Protein AF-A0A518GNX6-F1 (afdb_monomer_lite)

pLDDT: mean 79.56, std 16.23, range [44.53, 97.62]

Organism: NCBI:txid2528019

Radius of gyration: 33.44 Å; chains: 1; bounding box: 70×28×83 Å

Structure (mmCIF, N/CA/C/O backbone):
data_AF-A0A518GNX6-F1
#
_entry.id   AF-A0A518GNX6-F1
#
loop_
_atom_site.group_PDB
_atom_site.id
_atom_site.type_symbol
_atom_site.label_atom_id
_atom_site.label_alt_id
_atom_site.label_comp_id
_atom_site.label_asym_id
_atom_site.label_entity_id
_atom_site.label_seq_id
_atom_site.pdbx_PDB_ins_code
_atom_site.Cartn_x
_atom_site.Cartn_y
_atom_site.Cartn_z
_atom_site.occupancy
_atom_site.B_iso_or_equiv
_atom_site.auth_seq_id
_atom_site.auth_comp_id
_atom_site.auth_asym_id
_atom_site.auth_atom_id
_atom_site.pdbx_PDB_model_num
ATOM 1 N N . MET A 1 1 ? 18.861 -11.386 -41.200 1.00 55.06 1 MET A N 1
ATOM 2 C CA . MET A 1 1 ? 19.955 -10.452 -41.529 1.00 55.06 1 MET A CA 1
ATOM 3 C C . MET A 1 1 ? 21.024 -10.641 -40.475 1.00 55.06 1 MET A C 1
ATOM 5 O O . MET A 1 1 ? 20.711 -10.524 -39.295 1.00 55.06 1 MET A O 1
ATOM 9 N N . THR A 1 2 ? 22.225 -11.040 -40.869 1.00 55.25 2 THR A N 1
ATOM 10 C CA . THR A 1 2 ? 23.345 -11.208 -39.937 1.00 55.25 2 THR A CA 1
ATOM 11 C C . THR A 1 2 ? 24.057 -9.864 -39.863 1.00 55.25 2 THR A C 1
ATOM 13 O O . THR A 1 2 ? 24.475 -9.358 -40.897 1.00 55.25 2 THR A O 1
ATOM 16 N N . ALA A 1 3 ? 24.137 -9.248 -38.684 1.00 70.00 3 ALA A N 1
ATOM 17 C CA . ALA A 1 3 ? 24.843 -7.979 -38.532 1.00 70.00 3 ALA A CA 1
ATOM 18 C C . ALA A 1 3 ? 26.352 -8.213 -38.704 1.00 70.00 3 ALA A C 1
ATOM 20 O O . ALA A 1 3 ? 26.934 -9.016 -37.970 1.00 70.00 3 ALA A O 1
ATOM 21 N N . ILE A 1 4 ? 26.973 -7.530 -39.668 1.00 86.44 4 ILE A N 1
ATOM 22 C CA . ILE A 1 4 ? 28.421 -7.588 -39.899 1.00 86.44 4 ILE A CA 1
ATOM 23 C C . ILE A 1 4 ? 29.020 -6.255 -39.448 1.00 86.44 4 ILE A C 1
ATOM 25 O O . ILE A 1 4 ? 28.689 -5.190 -39.966 1.00 86.44 4 ILE A O 1
ATOM 29 N N . ASN A 1 5 ? 29.907 -6.308 -38.454 1.00 91.38 5 ASN A N 1
ATOM 30 C CA . ASN A 1 5 ? 30.445 -5.109 -37.797 1.00 91.38 5 ASN A CA 1
ATOM 31 C C . ASN A 1 5 ? 31.415 -4.296 -38.673 1.00 91.38 5 ASN A C 1
ATOM 33 O O . ASN A 1 5 ? 31.744 -3.161 -38.326 1.00 91.38 5 ASN A O 1
ATOM 37 N N . THR A 1 6 ? 31.864 -4.863 -39.790 1.00 96.25 6 THR A N 1
ATOM 38 C CA . THR A 1 6 ? 32.770 -4.238 -40.757 1.00 96.25 6 THR A CA 1
ATOM 39 C C . THR A 1 6 ? 32.266 -4.480 -42.172 1.00 96.25 6 THR A C 1
ATOM 41 O O . THR A 1 6 ? 31.690 -5.535 -42.435 1.00 96.25 6 THR A O 1
ATOM 44 N N . CYS A 1 7 ? 32.493 -3.533 -43.079 1.00 95.25 7 CYS A N 1
ATOM 45 C CA . CYS A 1 7 ? 32.193 -3.714 -44.495 1.00 95.25 7 CYS A CA 1
ATOM 46 C C . CYS A 1 7 ? 32.951 -4.949 -45.031 1.00 95.25 7 CYS A C 1
ATOM 48 O O . CYS A 1 7 ? 34.166 -5.022 -44.835 1.00 95.25 7 CYS A O 1
ATOM 50 N N . PRO A 1 8 ? 32.275 -5.918 -45.673 1.00 94.12 8 PRO A N 1
ATOM 51 C CA . PRO A 1 8 ? 32.917 -7.104 -46.244 1.00 94.12 8 PRO A CA 1
ATOM 52 C C . PRO A 1 8 ? 33.984 -6.797 -47.299 1.00 94.12 8 PRO A C 1
ATOM 54 O O . PRO A 1 8 ? 34.929 -7.570 -47.435 1.00 94.12 8 PRO A O 1
ATOM 57 N N . ASP A 1 9 ? 33.830 -5.685 -48.017 1.00 95.62 9 ASP A N 1
ATOM 58 C CA . ASP A 1 9 ? 34.719 -5.294 -49.109 1.00 95.62 9 ASP A CA 1
ATOM 59 C C . ASP A 1 9 ? 35.856 -4.384 -48.620 1.00 95.62 9 ASP A C 1
ATOM 61 O O . ASP A 1 9 ? 37.013 -4.794 -48.563 1.00 95.62 9 ASP A O 1
ATOM 65 N N . CYS A 1 10 ? 35.534 -3.180 -48.135 1.00 96.75 10 CYS A N 1
ATOM 66 C CA . CYS A 1 10 ? 36.556 -2.211 -47.723 1.00 96.75 10 CYS A CA 1
ATOM 67 C C . CYS A 1 10 ? 36.925 -2.245 -46.224 1.00 96.75 10 CYS A C 1
ATOM 69 O O . CYS A 1 10 ? 37.717 -1.430 -45.762 1.00 96.75 10 CYS A O 1
ATOM 71 N N . GLY A 1 11 ? 36.336 -3.135 -45.416 1.00 96.31 11 GLY A N 1
ATOM 72 C CA . GLY A 1 11 ? 36.737 -3.371 -44.018 1.00 96.31 11 GLY A CA 1
ATOM 73 C C . GLY A 1 11 ? 36.362 -2.298 -42.982 1.00 96.31 11 GLY A C 1
ATOM 74 O O . GLY A 1 11 ? 36.628 -2.489 -41.793 1.00 96.31 11 GLY A O 1
ATOM 75 N N . VAL A 1 12 ? 35.739 -1.186 -43.379 1.00 96.88 12 VAL A N 1
ATOM 76 C CA . VAL A 1 12 ? 35.418 -0.064 -42.472 1.00 96.88 12 VAL A CA 1
ATOM 77 C C . VAL A 1 12 ? 34.335 -0.428 -41.454 1.00 96.88 12 VAL A C 1
ATOM 79 O O . VAL A 1 12 ? 33.434 -1.217 -41.741 1.00 96.88 12 VAL A O 1
ATOM 82 N N . ALA A 1 13 ? 34.414 0.137 -40.248 1.00 96.62 13 ALA A N 1
ATOM 83 C CA . ALA A 1 13 ? 33.457 -0.144 -39.178 1.00 96.62 13 ALA A CA 1
ATOM 84 C C . ALA A 1 13 ? 32.096 0.540 -39.411 1.00 96.62 13 ALA A C 1
ATOM 86 O O . ALA A 1 13 ? 31.982 1.482 -40.194 1.00 96.62 13 ALA A O 1
ATOM 87 N N . ILE A 1 14 ? 31.058 0.097 -38.692 1.00 95.62 14 ILE A N 1
ATOM 88 C CA . ILE A 1 14 ? 29.727 0.730 -38.742 1.00 95.62 14 ILE A CA 1
ATOM 89 C C . ILE A 1 14 ? 29.834 2.236 -38.447 1.00 95.62 14 ILE A C 1
ATOM 91 O O . ILE A 1 14 ? 30.458 2.652 -37.469 1.00 95.62 14 ILE A O 1
ATOM 95 N N . GLY A 1 15 ? 29.209 3.049 -39.298 1.00 95.06 15 GLY A N 1
ATOM 96 C CA . GLY A 1 15 ? 29.206 4.509 -39.237 1.00 95.06 15 GLY A CA 1
ATOM 97 C C . GLY A 1 15 ? 30.446 5.179 -39.836 1.00 95.06 15 GLY A C 1
ATOM 98 O O . GLY A 1 15 ? 30.492 6.409 -39.886 1.00 95.06 15 GLY A O 1
ATOM 99 N N . GLN A 1 16 ?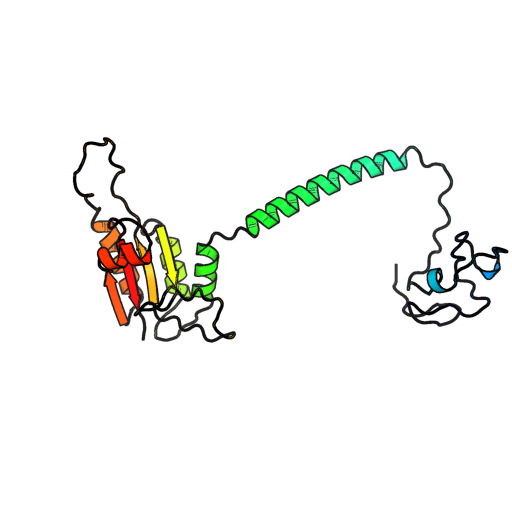 31.441 4.417 -40.300 1.00 96.75 16 GLN A N 1
ATOM 100 C CA . GLN A 1 16 ? 32.583 4.964 -41.030 1.00 96.75 16 GLN A CA 1
ATOM 101 C C . GLN A 1 16 ? 32.296 5.051 -42.532 1.00 96.75 16 GLN A C 1
ATOM 103 O O . GLN A 1 16 ? 31.514 4.275 -43.084 1.00 96.75 16 GLN A O 1
ATOM 108 N N . LEU A 1 17 ? 32.930 6.033 -43.176 1.00 97.38 17 LEU A N 1
ATOM 109 C CA . LEU A 1 17 ? 32.883 6.207 -44.626 1.00 97.38 17 LEU A CA 1
ATOM 110 C C . LEU A 1 17 ? 33.570 5.022 -45.302 1.00 97.38 17 LEU A C 1
ATOM 112 O O . LEU A 1 17 ? 34.583 4.547 -44.791 1.00 97.38 17 LEU A O 1
ATOM 116 N N . HIS A 1 18 ? 33.042 4.585 -46.442 1.00 97.62 18 HIS A N 1
ATOM 117 C CA . HIS A 1 18 ? 33.706 3.583 -47.270 1.00 97.62 18 HIS A CA 1
ATOM 118 C C . HIS A 1 18 ? 35.030 4.116 -47.836 1.00 97.62 18 HIS A C 1
ATOM 120 O O . HIS A 1 18 ? 35.235 5.328 -47.961 1.00 97.62 18 HIS A O 1
ATOM 126 N N . GLU A 1 19 ? 35.946 3.201 -48.162 1.00 96.56 19 GLU A N 1
ATOM 127 C CA . GLU A 1 19 ? 37.119 3.548 -48.966 1.00 96.56 19 GLU A CA 1
ATOM 128 C C . GLU A 1 19 ? 36.705 3.699 -50.436 1.00 96.56 19 GLU A C 1
ATOM 130 O O . GLU A 1 19 ? 35.734 3.084 -50.884 1.00 96.56 19 GLU A O 1
ATOM 135 N N . ASN A 1 20 ? 37.430 4.533 -51.190 1.00 91.69 20 ASN A N 1
ATOM 136 C CA . ASN A 1 20 ? 37.159 4.707 -52.617 1.00 91.69 20 ASN A CA 1
ATOM 137 C C . ASN A 1 20 ? 37.173 3.349 -53.336 1.00 91.69 20 ASN A C 1
ATOM 139 O O . ASN A 1 20 ? 38.045 2.528 -53.071 1.00 91.69 20 ASN A O 1
ATOM 143 N N . GLU A 1 21 ? 36.254 3.185 -54.292 1.00 93.06 21 GLU A N 1
ATOM 144 C CA . GLU A 1 21 ? 36.064 1.964 -55.099 1.00 93.06 21 GLU A CA 1
ATOM 145 C C . GLU A 1 21 ? 35.408 0.780 -54.365 1.00 93.06 21 GLU A C 1
ATOM 147 O O . GLU A 1 21 ? 35.417 -0.328 -54.893 1.00 93.06 21 GLU A O 1
ATOM 152 N N . CYS A 1 22 ? 34.766 1.008 -53.211 1.00 95.50 22 CYS A N 1
ATOM 153 C CA . CYS A 1 22 ? 34.034 -0.043 -52.505 1.00 95.50 22 CYS A CA 1
ATOM 154 C C . CYS A 1 22 ? 32.778 -0.518 -53.269 1.00 95.50 22 CYS A C 1
ATOM 156 O O . CYS A 1 22 ? 31.906 0.291 -53.602 1.00 95.50 22 CYS A O 1
ATOM 158 N N . ASP A 1 23 ? 32.643 -1.824 -53.507 1.00 93.81 23 ASP A N 1
ATOM 159 C CA . ASP A 1 23 ? 31.552 -2.433 -54.292 1.00 93.81 23 ASP A CA 1
ATOM 160 C C . ASP A 1 23 ? 30.204 -2.509 -53.545 1.00 93.81 23 ASP A C 1
ATOM 162 O O . ASP A 1 23 ? 29.133 -2.602 -54.161 1.00 93.81 23 ASP A O 1
ATOM 166 N N . ILE A 1 24 ? 30.249 -2.379 -52.220 1.00 94.12 24 ILE A N 1
ATOM 167 C CA . ILE A 1 24 ? 29.086 -2.329 -51.328 1.00 94.12 24 ILE A CA 1
ATOM 168 C C . ILE A 1 24 ? 28.568 -0.898 -51.134 1.00 94.12 24 ILE A C 1
ATOM 170 O O . ILE A 1 24 ? 27.382 -0.711 -50.841 1.00 94.12 24 ILE A O 1
ATOM 174 N N . GLU A 1 25 ? 29.410 0.127 -51.309 1.00 95.50 25 GLU A N 1
ATOM 175 C CA . GLU A 1 25 ? 29.001 1.515 -51.089 1.00 95.50 25 GLU A CA 1
ATOM 176 C C . GLU A 1 25 ? 27.852 1.902 -52.034 1.00 95.50 25 GLU A C 1
ATOM 178 O O . GLU A 1 25 ? 27.942 1.788 -53.261 1.00 95.50 25 GLU A O 1
ATOM 183 N N . ARG A 1 26 ? 26.753 2.411 -51.467 1.00 94.75 26 ARG A N 1
ATOM 184 C CA . ARG A 1 26 ? 25.604 2.906 -52.234 1.00 94.75 26 ARG A CA 1
ATOM 185 C C . ARG A 1 26 ? 25.674 4.416 -52.362 1.00 94.75 26 ARG A C 1
ATOM 187 O O . ARG A 1 26 ? 25.845 5.124 -51.376 1.00 94.75 26 ARG A O 1
ATOM 194 N N . CYS A 1 27 ? 25.486 4.937 -53.566 1.00 95.31 27 CYS A N 1
ATOM 195 C CA . CYS A 1 27 ? 25.434 6.368 -53.809 1.00 95.31 27 CYS A CA 1
ATOM 196 C C . CYS A 1 27 ? 24.218 6.993 -53.112 1.00 95.31 27 CYS A C 1
ATOM 198 O O . CYS A 1 27 ? 23.082 6.688 -53.461 1.00 95.31 27 CYS A O 1
ATOM 200 N N . SER A 1 28 ? 24.442 7.926 -52.187 1.00 95.25 28 SER A N 1
ATOM 201 C CA . SER A 1 28 ? 23.371 8.665 -51.502 1.00 95.25 28 SER A CA 1
ATOM 202 C C . SER A 1 28 ? 22.401 9.431 -52.420 1.00 95.25 28 SER A C 1
ATOM 204 O O . SER A 1 28 ? 21.340 9.834 -51.956 1.00 95.25 28 SER A O 1
ATOM 206 N N . ALA A 1 29 ? 22.759 9.680 -53.686 1.00 95.00 29 ALA A N 1
ATOM 207 C CA . ALA A 1 29 ? 21.921 10.418 -54.633 1.00 95.00 29 ALA A CA 1
ATOM 208 C C . ALA A 1 29 ? 20.945 9.511 -55.402 1.00 95.00 29 ALA A C 1
ATOM 210 O O . ALA A 1 29 ? 19.779 9.859 -55.569 1.00 95.00 29 ALA A O 1
ATOM 211 N N . CYS A 1 30 ? 21.403 8.342 -55.864 1.00 93.69 30 CYS A N 1
ATOM 212 C CA . CYS A 1 30 ? 20.609 7.448 -56.720 1.00 93.69 30 CYS A CA 1
ATOM 213 C C . CYS A 1 30 ? 20.366 6.046 -56.140 1.00 93.69 30 CYS A C 1
ATOM 215 O O . CYS A 1 30 ? 19.627 5.266 -56.734 1.00 93.69 30 CYS A O 1
ATOM 217 N N . GLY A 1 31 ? 21.003 5.695 -55.022 1.00 91.88 31 GLY A N 1
ATOM 218 C CA . GLY A 1 31 ? 20.910 4.381 -54.379 1.00 91.88 31 GLY A CA 1
ATOM 219 C C . GLY A 1 31 ? 21.667 3.244 -55.082 1.00 91.88 31 GLY A C 1
ATOM 220 O O . GLY A 1 31 ? 21.768 2.157 -54.521 1.00 91.88 31 GLY A O 1
ATOM 221 N N . GLN A 1 32 ? 22.224 3.463 -56.280 1.00 92.38 32 GLN A N 1
ATOM 222 C CA . GLN A 1 32 ? 23.022 2.461 -57.007 1.00 92.38 32 GLN A CA 1
ATOM 223 C C . GLN A 1 32 ? 24.421 2.281 -56.390 1.00 92.38 32 GLN A C 1
ATOM 225 O O . GLN A 1 32 ? 24.826 3.070 -55.537 1.00 92.38 32 GLN A O 1
ATOM 230 N N . GLN A 1 33 ? 25.180 1.259 -56.812 1.00 94.06 33 GLN A N 1
ATOM 231 C CA . GLN A 1 33 ? 26.575 1.091 -56.367 1.00 94.06 33 GLN A CA 1
ATOM 232 C C . GLN A 1 33 ? 27.417 2.296 -56.791 1.00 94.06 33 GLN A C 1
ATOM 234 O O . GLN A 1 33 ? 27.397 2.685 -57.964 1.00 94.06 33 GLN A O 1
ATOM 239 N N . ARG A 1 34 ? 28.173 2.873 -55.851 1.00 95.06 34 ARG A N 1
ATOM 240 C CA . ARG A 1 34 ? 28.915 4.125 -56.048 1.00 95.06 34 ARG A CA 1
ATOM 241 C C . ARG A 1 34 ? 29.920 4.047 -57.195 1.00 95.06 34 ARG A C 1
ATOM 243 O O . ARG A 1 34 ? 30.043 5.014 -57.944 1.00 95.06 34 ARG A O 1
ATOM 250 N N . ILE A 1 35 ? 30.580 2.901 -57.344 1.00 94.38 35 ILE A N 1
ATOM 251 C CA . ILE A 1 35 ? 31.556 2.596 -58.404 1.00 94.38 35 ILE A CA 1
ATOM 252 C C . ILE A 1 35 ? 30.911 2.616 -59.800 1.00 94.38 35 ILE A C 1
ATOM 254 O O . ILE A 1 35 ? 31.581 2.899 -60.788 1.00 94.38 35 ILE A O 1
ATOM 258 N N . THR A 1 36 ? 29.609 2.334 -59.893 1.00 94.19 36 THR A N 1
ATOM 259 C CA . THR A 1 36 ? 28.890 2.224 -61.174 1.00 94.19 36 THR A CA 1
ATOM 260 C C . THR A 1 36 ? 28.115 3.481 -61.567 1.00 94.19 36 THR A C 1
ATOM 262 O O . THR A 1 36 ? 27.567 3.524 -62.667 1.00 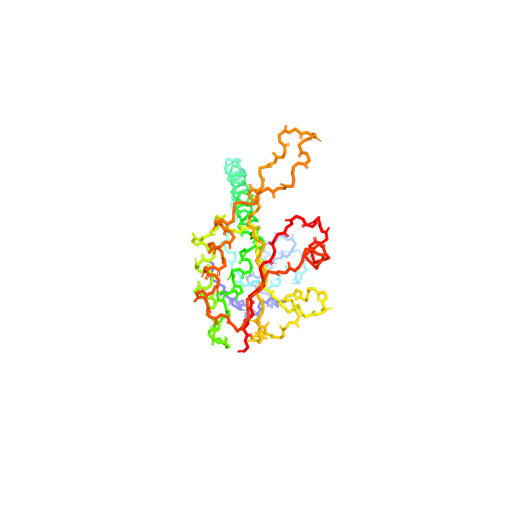94.19 36 THR A O 1
ATOM 265 N N . CYS A 1 37 ? 28.041 4.495 -60.697 1.00 92.62 37 CYS A N 1
ATOM 266 C CA . CYS A 1 37 ? 27.250 5.699 -60.944 1.00 92.62 37 CYS A CA 1
ATOM 267 C C . CYS A 1 37 ? 28.108 6.955 -61.184 1.00 92.62 37 CYS A C 1
ATOM 269 O O . CYS A 1 37 ? 29.150 7.158 -60.561 1.00 92.62 37 CYS A O 1
ATOM 271 N N . ASP A 1 38 ? 27.589 7.861 -62.019 1.00 95.06 38 ASP A N 1
ATOM 272 C CA . ASP A 1 38 ? 28.221 9.145 -62.370 1.00 95.06 38 ASP A CA 1
ATOM 273 C C . ASP A 1 38 ? 27.597 10.353 -61.632 1.00 95.06 38 ASP A C 1
ATOM 275 O O . ASP A 1 38 ? 27.711 11.501 -62.067 1.00 95.06 38 ASP A O 1
ATOM 279 N N . CYS A 1 39 ? 26.906 10.125 -60.508 1.00 96.38 39 CYS A N 1
ATOM 280 C CA . CYS A 1 39 ? 26.290 11.197 -59.718 1.00 96.38 39 CYS A CA 1
ATOM 281 C C . CYS A 1 39 ? 27.352 12.140 -59.126 1.00 96.38 39 CYS A C 1
ATOM 283 O O . CYS A 1 39 ? 28.277 11.707 -58.435 1.00 96.38 39 CYS A O 1
ATOM 285 N N . THR A 1 40 ? 27.196 13.447 -59.352 1.00 95.19 40 THR A N 1
ATOM 286 C CA . THR A 1 40 ? 28.102 14.485 -58.825 1.00 95.19 40 THR A CA 1
ATOM 287 C C . THR A 1 40 ? 27.738 14.959 -57.416 1.00 95.19 40 THR A C 1
ATOM 289 O O . THR A 1 40 ? 28.523 15.654 -56.781 1.00 95.19 40 THR A O 1
ATOM 292 N N . ASP A 1 41 ? 26.543 14.621 -56.940 1.00 95.19 41 ASP A N 1
ATOM 293 C CA . ASP A 1 41 ? 25.907 15.077 -55.697 1.00 95.19 41 ASP A CA 1
ATOM 294 C C . ASP A 1 41 ? 25.898 14.010 -54.585 1.00 95.19 41 ASP A C 1
ATOM 296 O O . ASP A 1 41 ? 25.146 14.103 -53.617 1.00 95.19 41 ASP A O 1
ATOM 300 N N . HIS A 1 42 ? 26.750 12.994 -54.703 1.00 93.00 42 HIS A N 1
ATOM 301 C CA . HIS A 1 42 ? 26.960 11.996 -53.660 1.00 93.00 42 HIS A CA 1
ATOM 302 C C . HIS A 1 42 ? 27.566 12.619 -52.386 1.00 93.00 42 HIS A C 1
ATOM 304 O O . HIS A 1 42 ? 28.606 13.274 -52.438 1.00 93.00 42 HIS A O 1
ATOM 310 N N . ASP A 1 43 ? 26.935 12.363 -51.239 1.00 96.06 43 ASP A N 1
ATOM 311 C CA . ASP A 1 43 ? 27.412 12.708 -49.901 1.00 96.06 43 ASP A CA 1
ATOM 312 C C . ASP A 1 43 ? 27.935 11.439 -49.206 1.00 96.06 43 ASP A C 1
ATOM 314 O O . ASP A 1 43 ? 27.125 10.611 -48.772 1.00 96.06 43 ASP A O 1
ATOM 318 N N . PRO A 1 44 ? 29.263 11.293 -49.036 1.00 93.19 44 PRO A N 1
ATOM 319 C CA . PRO A 1 44 ? 29.859 10.119 -48.403 1.00 93.19 44 PRO A CA 1
ATOM 320 C C . PRO A 1 44 ? 29.291 9.822 -47.012 1.00 93.19 44 PRO A C 1
ATOM 322 O O . PRO A 1 44 ? 29.1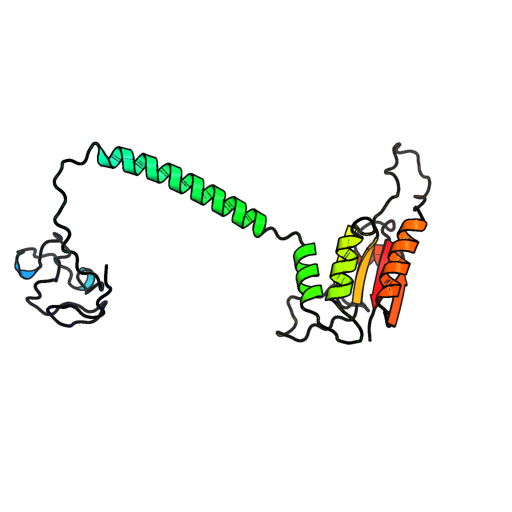90 8.664 -46.613 1.00 93.19 44 PRO A O 1
ATOM 325 N N . LYS A 1 45 ? 28.880 10.850 -46.252 1.00 94.06 45 LYS A N 1
ATOM 326 C CA . LYS A 1 45 ? 28.356 10.657 -44.889 1.00 94.06 45 LYS A CA 1
ATOM 327 C C . LYS A 1 45 ? 27.031 9.910 -44.874 1.00 94.06 45 LYS A C 1
ATOM 329 O O . LYS A 1 45 ? 26.792 9.130 -43.957 1.00 94.06 45 LYS A O 1
ATOM 334 N N . ASN A 1 46 ? 26.200 10.126 -45.890 1.00 94.56 46 ASN A N 1
ATOM 335 C CA . ASN A 1 46 ? 24.919 9.435 -46.040 1.00 94.56 46 ASN A CA 1
ATOM 336 C C . ASN A 1 46 ? 25.076 8.036 -46.650 1.00 94.56 46 ASN A C 1
ATOM 338 O O . ASN A 1 46 ? 24.090 7.319 -46.793 1.00 94.56 46 ASN A O 1
ATOM 342 N N . SER A 1 47 ? 26.307 7.654 -46.983 1.00 93.94 47 SER A N 1
ATOM 343 C CA . SER A 1 47 ? 26.672 6.359 -47.545 1.00 93.94 47 SER A CA 1
ATOM 344 C C . SER A 1 47 ? 27.568 5.542 -46.615 1.00 93.94 47 SER A C 1
ATOM 346 O O . SER A 1 47 ? 28.078 4.515 -47.037 1.00 93.94 47 SER A O 1
ATOM 348 N N . ALA A 1 48 ? 27.762 5.967 -45.360 1.00 96.75 48 ALA A N 1
ATOM 349 C CA . ALA A 1 48 ? 28.562 5.242 -44.373 1.00 96.75 48 ALA A CA 1
ATOM 350 C C . ALA A 1 48 ? 28.038 3.814 -44.114 1.00 96.75 48 ALA A C 1
ATOM 352 O O . ALA A 1 48 ? 26.833 3.560 -44.197 1.00 96.75 48 ALA A O 1
ATOM 353 N N . TRP A 1 49 ? 28.932 2.893 -43.733 1.00 96.19 49 TRP A N 1
ATOM 354 C CA . TRP A 1 49 ? 28.578 1.487 -43.516 1.00 96.19 49 TRP A CA 1
ATOM 355 C C . TRP A 1 49 ? 27.528 1.334 -42.408 1.00 96.19 49 TRP A C 1
ATOM 357 O O . TRP A 1 49 ? 27.750 1.729 -41.264 1.00 96.19 49 TRP A O 1
ATOM 367 N N . THR A 1 50 ? 26.381 0.732 -42.718 1.00 92.44 50 THR A N 1
ATOM 368 C CA . THR A 1 50 ? 25.254 0.596 -41.774 1.00 92.44 50 THR A CA 1
ATOM 369 C C . THR A 1 50 ? 25.248 -0.731 -41.014 1.00 92.44 50 THR A C 1
ATOM 371 O O . THR A 1 50 ? 24.452 -0.906 -40.093 1.00 92.44 50 THR A O 1
ATOM 374 N N . GLY A 1 51 ? 26.131 -1.669 -41.372 1.00 90.12 51 GLY A N 1
ATOM 375 C CA . GLY A 1 51 ? 26.172 -3.012 -40.784 1.00 90.12 51 GLY A CA 1
ATOM 376 C C . GLY A 1 51 ? 25.238 -4.028 -41.444 1.00 90.12 51 GLY A C 1
ATOM 377 O O . GLY A 1 51 ? 25.100 -5.141 -40.928 1.00 90.12 51 GLY A O 1
ATOM 378 N N . VAL A 1 52 ? 24.590 -3.660 -42.557 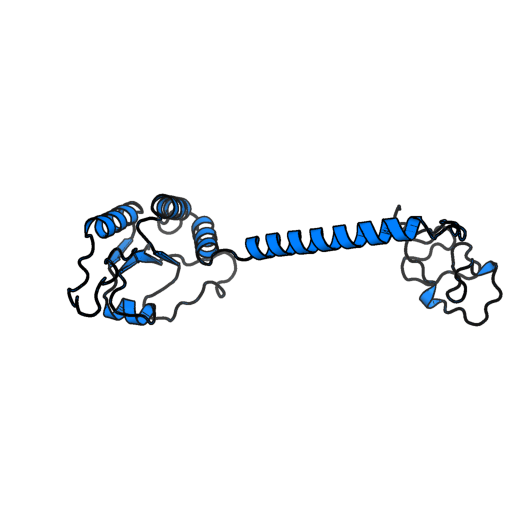1.00 85.88 52 VAL A N 1
ATOM 379 C CA . VAL A 1 52 ? 23.623 -4.504 -43.271 1.00 85.88 52 VAL A CA 1
ATOM 380 C C . VAL A 1 52 ? 23.953 -4.551 -44.763 1.00 85.88 52 VAL A C 1
ATOM 382 O O . VAL A 1 52 ? 23.957 -3.530 -45.445 1.00 85.88 52 VAL A O 1
ATOM 385 N N . GLU A 1 53 ? 24.179 -5.757 -45.276 1.00 79.75 53 GLU A N 1
ATOM 386 C CA . GLU A 1 53 ? 24.314 -6.035 -46.707 1.00 79.75 53 GLU A CA 1
ATOM 387 C C . GLU A 1 53 ? 22.919 -6.023 -47.355 1.00 79.75 53 GLU A C 1
ATOM 389 O O . GLU A 1 53 ? 22.024 -6.772 -46.954 1.00 79.75 53 GLU A O 1
ATOM 394 N N . THR A 1 54 ? 22.694 -5.110 -48.301 1.00 69.38 54 THR A N 1
ATOM 395 C CA . THR A 1 54 ? 21.403 -4.942 -48.984 1.00 69.38 54 THR A CA 1
ATOM 396 C C . THR A 1 54 ? 21.515 -5.428 -50.425 1.00 69.38 54 THR A C 1
ATOM 398 O O . THR A 1 54 ? 21.644 -4.637 -51.356 1.00 69.38 54 THR A O 1
ATOM 401 N N . ASP A 1 55 ? 21.440 -6.745 -50.605 1.00 61.50 55 ASP A N 1
ATOM 402 C CA . ASP A 1 55 ? 21.304 -7.402 -51.919 1.00 61.50 55 ASP A CA 1
ATOM 403 C C . ASP A 1 55 ? 19.837 -7.630 -52.303 1.00 61.50 55 ASP A C 1
ATOM 405 O O . ASP A 1 55 ? 19.482 -8.570 -53.013 1.00 61.50 55 ASP A O 1
ATOM 409 N N . VAL A 1 56 ? 18.935 -6.786 -51.803 1.00 60.75 56 VAL A N 1
ATOM 410 C CA . VAL A 1 56 ? 17.528 -6.887 -52.182 1.00 60.75 56 VAL A CA 1
ATOM 411 C C . VAL A 1 56 ? 17.381 -6.215 -53.541 1.00 60.75 56 VAL A C 1
ATOM 413 O O . VAL A 1 56 ? 17.377 -4.987 -53.626 1.00 60.75 56 VAL A O 1
ATOM 416 N N . GLU A 1 57 ? 17.304 -7.014 -54.609 1.00 55.75 57 GLU A N 1
ATOM 417 C CA . GLU A 1 57 ? 16.954 -6.495 -55.931 1.00 55.75 57 GLU A CA 1
ATOM 418 C C . GLU A 1 57 ? 15.648 -5.687 -55.840 1.00 55.75 57 GLU A C 1
ATOM 420 O O . GLU A 1 57 ? 14.717 -6.102 -55.134 1.00 55.75 57 GLU A O 1
ATOM 425 N N . PRO A 1 58 ? 15.556 -4.525 -56.512 1.00 53.16 58 PRO A N 1
ATOM 426 C CA . PRO A 1 58 ? 14.337 -3.737 -56.514 1.00 53.16 58 PRO A CA 1
ATOM 427 C C . PRO A 1 58 ? 13.205 -4.584 -57.098 1.00 53.16 58 PRO A C 1
ATOM 429 O O . PRO A 1 58 ? 13.223 -4.963 -58.268 1.00 53.16 58 PRO A O 1
ATOM 432 N N . VAL A 1 59 ? 12.226 -4.905 -56.253 1.00 55.16 59 VAL A N 1
ATOM 433 C CA . VAL A 1 59 ? 10.997 -5.592 -56.649 1.00 55.16 59 VAL A CA 1
ATOM 434 C C . VAL A 1 59 ? 10.316 -4.725 -57.710 1.00 55.16 59 VAL A C 1
ATOM 436 O O . VAL A 1 59 ? 9.965 -3.581 -57.429 1.00 55.16 59 VAL A O 1
ATOM 439 N N . GLY A 1 60 ? 10.200 -5.245 -58.936 1.00 44.53 60 GLY A N 1
ATOM 440 C CA . GLY A 1 60 ? 9.600 -4.544 -60.073 1.00 44.53 60 GLY A CA 1
ATOM 441 C C . GLY A 1 60 ? 8.159 -4.087 -59.814 1.00 44.53 60 GLY A C 1
ATOM 442 O O . GLY A 1 60 ? 7.481 -4.616 -58.935 1.00 44.53 60 GLY A O 1
ATOM 443 N N . ASP A 1 61 ? 7.715 -3.106 -60.605 1.00 52.16 61 ASP A N 1
ATOM 444 C CA . ASP A 1 61 ? 6.509 -2.263 -60.481 1.00 52.16 61 ASP A CA 1
ATOM 445 C C . ASP A 1 61 ? 5.119 -2.963 -60.412 1.00 52.16 61 ASP A C 1
ATOM 447 O O . ASP A 1 61 ? 4.086 -2.314 -60.589 1.00 52.16 61 ASP A O 1
ATOM 451 N N . ASP A 1 62 ? 5.025 -4.251 -60.081 1.00 54.22 62 ASP A N 1
ATOM 452 C CA . ASP A 1 62 ? 3.764 -4.999 -59.925 1.00 54.22 62 ASP A CA 1
ATOM 453 C C . ASP A 1 62 ? 3.126 -4.815 -58.522 1.00 54.22 62 ASP A C 1
ATOM 455 O O . ASP A 1 62 ? 2.670 -5.757 -57.872 1.00 54.22 62 ASP A O 1
ATOM 459 N N . LEU A 1 63 ? 3.094 -3.574 -58.022 1.00 54.06 63 LEU A N 1
ATOM 460 C CA . LEU A 1 63 ? 2.734 -3.212 -56.640 1.00 54.06 63 LEU A CA 1
ATOM 461 C C . LEU A 1 63 ? 1.315 -2.636 -56.357 1.00 54.06 63 LEU A C 1
ATOM 463 O O . LEU A 1 63 ? 1.170 -1.955 -55.341 1.00 54.06 63 LEU A O 1
ATOM 467 N N . PRO A 1 64 ? 0.226 -2.871 -57.125 1.00 56.00 64 PRO A N 1
ATOM 468 C CA . PRO A 1 64 ? -1.108 -2.453 -56.662 1.00 56.00 64 PRO A CA 1
ATOM 469 C C . PRO A 1 64 ? -1.739 -3.393 -55.619 1.00 56.00 64 PRO A C 1
ATOM 471 O O . PRO A 1 64 ? -2.408 -2.927 -54.699 1.00 56.00 64 PRO A O 1
ATOM 474 N N . GLU A 1 65 ? -1.541 -4.711 -55.732 1.00 54.66 65 GLU A N 1
ATOM 475 C CA . GLU A 1 65 ? -2.312 -5.695 -54.945 1.00 54.66 65 GLU A CA 1
ATOM 476 C C . GLU A 1 65 ? -1.682 -5.988 -53.569 1.00 54.66 65 GLU A C 1
ATOM 478 O O . GLU A 1 65 ? -2.381 -6.107 -52.561 1.00 54.66 65 GLU A O 1
ATOM 483 N N . MET A 1 66 ? -0.348 -5.972 -53.482 1.00 47.59 66 MET A N 1
ATOM 484 C CA . MET A 1 66 ? 0.387 -6.136 -52.219 1.00 47.59 66 MET A CA 1
ATOM 485 C C . MET A 1 66 ? 0.219 -4.937 -51.269 1.00 47.59 66 MET A C 1
ATOM 487 O O . MET A 1 66 ? 0.212 -5.112 -50.052 1.00 47.59 66 MET A O 1
ATOM 491 N N . LEU A 1 67 ? 0.029 -3.724 -51.805 1.00 51.31 67 LEU A N 1
ATOM 492 C CA . LEU A 1 67 ? -0.137 -2.503 -51.007 1.00 51.31 67 LEU A CA 1
ATOM 493 C C . LEU A 1 67 ? -1.504 -2.429 -50.294 1.00 51.31 67 LEU A C 1
ATOM 495 O O . LEU A 1 67 ? -1.659 -1.726 -49.295 1.00 51.31 67 LEU A O 1
ATOM 499 N N . ALA A 1 68 ? -2.514 -3.135 -50.812 1.00 55.34 68 ALA A N 1
ATOM 500 C CA . ALA A 1 68 ? -3.825 -3.240 -50.172 1.00 55.34 68 ALA A CA 1
ATOM 501 C C . ALA A 1 68 ? -3.779 -4.197 -48.969 1.00 55.34 68 ALA A C 1
ATOM 503 O O . ALA A 1 68 ? -4.297 -3.870 -47.901 1.00 55.34 68 ALA A O 1
ATOM 504 N N . ILE A 1 69 ? -3.075 -5.326 -49.110 1.00 53.53 69 ILE A N 1
ATOM 505 C CA . ILE A 1 69 ? -2.849 -6.287 -48.021 1.00 53.53 69 ILE A CA 1
ATOM 506 C C . ILE A 1 69 ? -2.008 -5.649 -46.907 1.00 53.53 69 ILE A C 1
ATOM 508 O O . ILE A 1 69 ? -2.293 -5.858 -45.728 1.00 53.53 69 ILE A O 1
ATOM 512 N N . THR A 1 70 ? -1.015 -4.819 -47.249 1.00 50.66 70 THR A N 1
ATOM 513 C CA . THR A 1 70 ? -0.180 -4.152 -46.237 1.00 50.66 70 THR A CA 1
ATOM 514 C C . THR A 1 70 ? -0.949 -3.091 -45.460 1.00 50.66 70 THR A C 1
ATOM 516 O O . THR A 1 70 ? -0.804 -3.037 -44.247 1.00 50.66 70 THR A O 1
ATOM 519 N N . LYS A 1 71 ? -1.833 -2.311 -46.099 1.00 56.31 71 LYS A N 1
ATOM 520 C CA . LYS A 1 71 ? -2.706 -1.361 -45.386 1.00 56.31 71 LYS A CA 1
ATOM 521 C C . LYS A 1 71 ? -3.718 -2.056 -44.480 1.00 56.31 71 LYS A C 1
ATOM 523 O O . LYS A 1 71 ? -4.007 -1.537 -43.404 1.00 56.31 71 LYS A O 1
ATOM 528 N N . GLU A 1 72 ? -4.243 -3.216 -44.889 1.00 59.53 72 GLU A N 1
ATOM 529 C CA . GLU A 1 72 ? -5.119 -4.007 -44.023 1.00 59.53 72 GLU A CA 1
ATOM 530 C C . GLU A 1 72 ? -4.397 -4.624 -42.818 1.00 59.53 72 GLU A C 1
ATOM 532 O O . GLU A 1 72 ? -4.948 -4.699 -41.720 1.00 59.53 72 GLU A O 1
ATOM 537 N N . ALA A 1 73 ? -3.152 -5.052 -43.005 1.00 57.12 73 ALA A N 1
ATOM 538 C CA . ALA A 1 73 ? -2.315 -5.531 -41.913 1.00 57.12 73 ALA A CA 1
ATOM 539 C C . ALA A 1 73 ? -1.899 -4.393 -40.960 1.00 57.12 73 ALA A C 1
ATOM 541 O O . ALA A 1 73 ? -1.855 -4.603 -39.750 1.00 57.12 73 ALA A O 1
ATOM 542 N N . ASP A 1 74 ? -1.658 -3.188 -41.486 1.00 63.97 74 ASP A N 1
ATOM 543 C CA . ASP A 1 74 ? -1.196 -2.027 -40.715 1.00 63.97 74 ASP A CA 1
ATOM 544 C C . ASP A 1 74 ? -2.278 -1.486 -39.759 1.00 63.97 74 ASP A C 1
ATOM 546 O O . ASP A 1 74 ? -1.972 -1.127 -38.622 1.00 63.97 74 ASP A O 1
ATOM 550 N N . TRP A 1 75 ? -3.564 -1.494 -40.153 1.00 57.31 75 TRP A N 1
ATOM 551 C CA . TRP A 1 75 ? -4.648 -1.106 -39.230 1.00 57.31 75 TRP A CA 1
ATOM 552 C C . TRP A 1 75 ? -4.876 -2.146 -38.132 1.00 57.31 75 TRP A C 1
ATOM 554 O O . TRP A 1 75 ? -4.985 -1.776 -36.968 1.00 57.31 75 TRP A O 1
ATOM 564 N N . LYS A 1 76 ? -4.858 -3.444 -38.468 1.00 67.94 76 LYS A N 1
ATOM 565 C CA . LYS A 1 76 ? -5.007 -4.520 -37.471 1.00 67.94 76 LYS A CA 1
ATOM 566 C C . LYS A 1 76 ? -3.866 -4.519 -36.460 1.00 67.94 76 LYS A C 1
ATOM 568 O O . LYS A 1 76 ? -4.077 -4.834 -35.295 1.00 67.94 76 LYS A O 1
ATOM 573 N N . MET A 1 77 ? -2.658 -4.168 -36.901 1.00 68.06 77 MET A N 1
ATOM 574 C CA . MET A 1 77 ? -1.497 -4.062 -36.026 1.00 68.06 77 MET A CA 1
ATOM 575 C C . MET A 1 77 ? -1.585 -2.841 -35.106 1.00 68.06 77 MET A C 1
ATOM 577 O O . MET A 1 77 ? -1.216 -2.949 -33.943 1.00 68.06 77 MET A O 1
ATOM 581 N N . ARG A 1 78 ? -2.109 -1.706 -35.586 1.00 68.25 78 ARG A N 1
ATOM 582 C CA . ARG A 1 78 ? -2.360 -0.526 -34.742 1.00 68.25 78 ARG A CA 1
ATOM 583 C C . ARG A 1 78 ? -3.423 -0.785 -33.683 1.00 68.25 78 ARG A C 1
ATOM 585 O O . ARG A 1 78 ? -3.152 -0.512 -32.524 1.00 68.25 78 ARG A O 1
ATOM 592 N N . ASP A 1 79 ? -4.551 -1.387 -34.053 1.00 78.00 79 ASP A N 1
ATOM 593 C CA . ASP A 1 79 ? -5.611 -1.720 -33.093 1.00 78.00 79 ASP A CA 1
ATOM 594 C C . ASP A 1 79 ? -5.104 -2.697 -32.020 1.00 78.00 79 ASP A C 1
ATOM 596 O O . ASP A 1 79 ? -5.351 -2.497 -30.834 1.00 78.00 79 ASP A O 1
ATOM 600 N N . ALA A 1 80 ? -4.310 -3.701 -32.412 1.00 74.31 80 ALA A N 1
ATOM 601 C CA . ALA A 1 80 ? -3.692 -4.634 -31.469 1.00 74.31 80 ALA A CA 1
ATOM 602 C C . ALA A 1 80 ? -2.646 -3.965 -30.557 1.00 74.31 80 ALA A C 1
ATOM 604 O O . ALA A 1 80 ? -2.496 -4.351 -29.399 1.00 74.31 80 ALA A O 1
ATOM 605 N N . VAL A 1 81 ? -1.909 -2.970 -31.061 1.00 75.00 81 VAL A N 1
ATOM 606 C CA . VAL A 1 81 ? -0.970 -2.180 -30.251 1.00 75.00 81 VAL A CA 1
ATOM 607 C C . VAL A 1 81 ? -1.726 -1.275 -29.285 1.00 75.00 81 VAL A C 1
ATOM 609 O O . VAL A 1 81 ? -1.352 -1.226 -28.119 1.00 75.00 81 VAL A O 1
ATOM 612 N N . ASP A 1 82 ? -2.790 -0.604 -29.720 1.00 79.44 82 ASP A N 1
ATOM 613 C CA . ASP A 1 82 ? -3.602 0.262 -28.862 1.00 79.44 82 ASP A CA 1
ATOM 614 C C . ASP A 1 82 ? -4.329 -0.544 -27.770 1.00 79.44 82 ASP A C 1
ATOM 616 O O . ASP A 1 82 ? -4.362 -0.116 -26.616 1.00 79.44 82 ASP A O 1
ATOM 620 N N . GLU A 1 83 ? -4.830 -1.742 -28.090 1.00 82.44 83 GLU A N 1
ATOM 621 C CA . GLU A 1 83 ? -5.411 -2.682 -27.121 1.00 82.44 83 GLU A CA 1
ATOM 622 C C . GLU A 1 83 ? -4.359 -3.179 -26.119 1.00 82.44 83 GLU A C 1
ATOM 624 O O . GLU A 1 83 ? -4.560 -3.063 -24.910 1.00 82.44 83 GLU A O 1
ATOM 629 N N . ALA A 1 84 ? -3.184 -3.614 -26.588 1.00 72.81 84 ALA A N 1
ATOM 630 C CA . ALA A 1 84 ? -2.090 -4.036 -25.712 1.00 72.81 84 ALA A CA 1
ATOM 631 C C . ALA A 1 84 ? -1.563 -2.888 -24.834 1.00 72.81 84 ALA A C 1
ATOM 633 O O . ALA A 1 84 ? -1.195 -3.099 -23.677 1.00 72.81 84 ALA A O 1
ATOM 634 N N . VAL A 1 85 ? -1.532 -1.662 -25.359 1.00 71.88 85 VAL A N 1
ATOM 635 C CA . VAL A 1 85 ? -1.166 -0.456 -24.612 1.00 71.88 85 VAL A CA 1
ATOM 636 C C . VAL A 1 85 ? -2.233 -0.141 -23.565 1.00 71.88 85 VAL A C 1
ATOM 638 O O . VAL A 1 85 ? -1.866 0.158 -22.434 1.00 71.88 85 VAL A O 1
ATOM 641 N N . ALA A 1 86 ? -3.524 -0.263 -23.878 1.00 72.25 86 ALA A N 1
ATOM 642 C CA . ALA A 1 86 ? -4.609 -0.074 -22.915 1.00 72.25 86 ALA A CA 1
ATOM 643 C C . ALA A 1 86 ? -4.591 -1.133 -21.801 1.00 72.25 86 ALA A C 1
ATOM 645 O O . ALA A 1 86 ? -4.660 -0.770 -20.628 1.00 72.25 86 ALA A O 1
ATOM 646 N N . GLU A 1 87 ? -4.409 -2.414 -22.134 1.00 71.44 87 GLU A N 1
ATOM 647 C CA . GLU A 1 87 ? -4.230 -3.495 -21.154 1.00 71.44 87 GLU A CA 1
ATOM 648 C C . GLU A 1 87 ? -2.990 -3.266 -20.286 1.00 71.44 87 GLU A C 1
ATOM 650 O O . GLU A 1 87 ? -3.028 -3.447 -19.071 1.00 71.44 87 GLU A O 1
ATOM 655 N N . THR A 1 88 ? -1.897 -2.799 -20.892 1.00 63.12 88 THR A N 1
ATOM 656 C CA . THR A 1 88 ? -0.666 -2.457 -20.177 1.00 63.12 88 THR A CA 1
ATOM 657 C C . THR A 1 88 ? -0.868 -1.242 -19.274 1.00 63.12 88 THR A C 1
ATOM 659 O O . THR A 1 88 ? -0.405 -1.260 -18.143 1.00 63.12 88 THR A O 1
ATOM 662 N N . PHE A 1 89 ? -1.578 -0.199 -19.710 1.00 61.31 89 PHE A N 1
ATOM 663 C CA . PHE A 1 89 ? -1.878 0.971 -18.881 1.00 61.31 89 PHE A CA 1
ATOM 664 C C . PHE A 1 89 ? -2.844 0.650 -17.746 1.00 61.31 89 PHE A C 1
ATOM 666 O O . PHE A 1 89 ? -2.662 1.185 -16.656 1.00 61.31 89 PHE A O 1
ATOM 673 N N . GLU A 1 90 ? -3.812 -0.237 -17.960 1.00 61.28 90 GLU A N 1
ATOM 674 C CA . GLU A 1 90 ? -4.717 -0.704 -16.910 1.00 61.28 90 GLU A CA 1
ATOM 675 C C . GLU A 1 90 ? -3.990 -1.633 -15.923 1.00 61.28 90 GLU A C 1
ATOM 677 O O . GLU A 1 90 ? -4.161 -1.499 -14.716 1.00 61.28 90 GLU A O 1
ATOM 682 N N . ALA A 1 91 ? -3.060 -2.468 -16.399 1.00 53.62 91 ALA A N 1
ATOM 683 C CA . ALA A 1 91 ? -2.142 -3.232 -15.549 1.00 53.62 91 ALA A CA 1
ATOM 684 C C . ALA A 1 91 ? -1.110 -2.343 -14.816 1.00 53.62 91 ALA A C 1
ATOM 686 O O . ALA A 1 91 ? -0.653 -2.680 -13.721 1.00 53.62 91 ALA A O 1
ATOM 687 N N . ILE A 1 92 ? -0.730 -1.201 -15.401 1.00 52.09 92 ILE A N 1
ATOM 688 C CA . ILE A 1 92 ? 0.149 -0.182 -14.799 1.00 52.09 92 ILE A CA 1
ATOM 689 C C . ILE A 1 92 ? -0.624 0.718 -13.830 1.00 52.09 92 ILE A C 1
ATOM 691 O O . ILE A 1 92 ? -0.021 1.266 -12.902 1.00 52.09 92 ILE A O 1
ATOM 695 N N . ARG A 1 93 ? -1.950 0.818 -13.962 1.00 57.47 93 ARG A N 1
ATOM 696 C CA . ARG A 1 93 ? -2.856 1.387 -12.959 1.00 57.47 93 ARG A CA 1
ATOM 697 C C . ARG A 1 93 ? -2.974 0.432 -11.769 1.00 57.47 93 ARG A C 1
ATOM 699 O O . ARG A 1 93 ? -4.057 0.006 -11.387 1.00 57.47 93 ARG A O 1
ATOM 706 N N . ARG A 1 94 ? -1.835 0.109 -11.150 1.00 63.41 94 ARG A N 1
ATOM 707 C CA . ARG A 1 94 ? -1.800 -0.560 -9.852 1.00 63.41 94 ARG A CA 1
ATOM 708 C C . ARG A 1 94 ? -2.718 0.210 -8.924 1.00 63.41 94 ARG A C 1
ATOM 710 O O . ARG A 1 94 ? -2.570 1.429 -8.771 1.00 63.41 94 ARG A O 1
ATOM 717 N N . HIS A 1 95 ? -3.672 -0.498 -8.333 1.00 81.31 95 HIS A N 1
ATOM 718 C CA . HIS A 1 95 ? -4.483 0.080 -7.285 1.00 81.31 95 HIS A CA 1
ATOM 719 C C . HIS A 1 95 ? -3.499 0.604 -6.224 1.00 81.31 95 HIS A C 1
ATOM 721 O O . HIS A 1 95 ? -2.527 -0.092 -5.931 1.00 81.31 95 HIS A O 1
ATOM 727 N N . PRO A 1 96 ? -3.663 1.807 -5.646 1.00 81.88 96 PRO A N 1
ATOM 728 C CA . PRO A 1 96 ? -2.690 2.338 -4.684 1.00 81.88 96 PRO A CA 1
ATOM 729 C C . PRO A 1 96 ? -2.343 1.363 -3.543 1.00 81.88 96 PRO A C 1
ATOM 731 O O . PRO A 1 96 ? -1.219 1.369 -3.045 1.00 81.88 96 PRO A O 1
ATOM 734 N N . GLN A 1 97 ? -3.279 0.476 -3.189 1.00 87.25 97 GLN A N 1
ATOM 735 C CA . GLN A 1 97 ? -3.059 -0.611 -2.228 1.00 87.25 97 GLN A CA 1
ATOM 736 C C . GLN A 1 97 ? -2.122 -1.723 -2.724 1.00 87.25 97 GLN A C 1
ATOM 738 O O . GLN A 1 97 ? -1.429 -2.318 -1.909 1.00 87.25 97 GLN A O 1
ATOM 743 N N . ASP A 1 98 ? -2.024 -1.990 -4.027 1.00 87.00 98 ASP A N 1
ATOM 744 C CA . ASP A 1 98 ? -1.082 -2.982 -4.565 1.00 87.00 98 ASP A CA 1
ATOM 745 C C . ASP A 1 98 ? 0.364 -2.574 -4.275 1.00 87.00 98 ASP A C 1
ATOM 747 O O . ASP A 1 98 ? 1.173 -3.404 -3.877 1.00 87.00 98 ASP A O 1
ATOM 751 N N . ALA A 1 99 ? 0.675 -1.277 -4.379 1.00 83.50 99 ALA A N 1
ATOM 752 C CA . ALA A 1 99 ? 1.988 -0.763 -4.003 1.00 83.50 99 ALA A CA 1
ATOM 753 C C . ALA A 1 99 ? 2.258 -0.923 -2.496 1.00 83.50 99 ALA A C 1
ATOM 755 O O . ALA A 1 99 ? 3.382 -1.234 -2.110 1.00 83.50 99 ALA A O 1
ATOM 756 N N . GLN A 1 100 ? 1.241 -0.748 -1.643 1.00 86.62 100 GLN A N 1
ATOM 757 C CA . GLN A 1 100 ? 1.364 -0.999 -0.201 1.00 86.62 100 GLN A CA 1
ATOM 758 C C . GLN A 1 100 ? 1.564 -2.492 0.097 1.00 86.62 100 GLN A C 1
ATOM 760 O O . GLN A 1 100 ? 2.380 -2.846 0.944 1.00 86.62 100 GLN A O 1
ATOM 765 N N . PHE A 1 101 ? 0.890 -3.383 -0.633 1.00 89.62 101 PHE A N 1
ATOM 766 C CA . PHE A 1 101 ? 1.119 -4.822 -0.524 1.00 89.62 101 PHE A CA 1
ATOM 767 C C . PHE A 1 101 ? 2.518 -5.227 -0.978 1.00 89.62 101 PHE A C 1
ATOM 769 O O . PHE A 1 101 ? 3.159 -6.012 -0.288 1.00 89.62 101 PHE A O 1
ATOM 776 N N . ASP A 1 102 ? 3.005 -4.694 -2.099 1.00 84.75 102 ASP A N 1
ATOM 777 C CA . ASP A 1 102 ? 4.371 -4.945 -2.569 1.00 84.75 102 ASP A CA 1
ATOM 778 C C . ASP A 1 102 ? 5.402 -4.563 -1.492 1.00 84.75 102 ASP A C 1
ATOM 780 O O . ASP A 1 102 ? 6.384 -5.278 -1.291 1.00 84.75 102 ASP A O 1
ATOM 784 N N . LEU A 1 103 ? 5.152 -3.469 -0.762 1.00 80.62 103 LEU A N 1
ATOM 785 C CA . LEU A 1 103 ? 5.977 -3.035 0.364 1.00 80.62 103 LEU A CA 1
ATOM 786 C C . LEU A 1 103 ? 5.902 -4.012 1.540 1.00 80.62 103 LEU A C 1
ATOM 788 O O . LEU A 1 103 ? 6.958 -4.452 1.987 1.00 80.62 103 LEU A O 1
ATOM 792 N N . LEU A 1 104 ? 4.696 -4.400 1.978 1.00 86.44 104 LEU A N 1
ATOM 793 C CA . LEU A 1 104 ? 4.508 -5.406 3.033 1.00 86.44 104 LEU A CA 1
ATOM 794 C C . LEU A 1 104 ? 5.228 -6.721 2.691 1.00 86.44 104 LEU A C 1
ATOM 796 O O . LEU A 1 104 ? 5.929 -7.283 3.525 1.00 86.44 104 LEU A O 1
ATOM 800 N N . PHE A 1 105 ? 5.123 -7.195 1.447 1.00 83.75 105 PHE A N 1
ATOM 801 C CA . PHE A 1 105 ? 5.815 -8.412 1.016 1.00 83.75 105 PHE A CA 1
ATOM 802 C C . PHE A 1 105 ? 7.339 -8.263 0.992 1.00 83.75 105 PHE A C 1
ATOM 804 O O . PHE A 1 105 ? 8.054 -9.235 1.236 1.00 83.75 105 PHE A O 1
ATOM 811 N N . ALA A 1 106 ? 7.845 -7.072 0.665 1.00 78.69 106 ALA A N 1
ATOM 812 C CA . ALA A 1 106 ? 9.277 -6.799 0.617 1.00 78.69 106 ALA A CA 1
ATOM 813 C C . ALA A 1 106 ? 9.891 -6.604 2.014 1.00 78.69 106 ALA A C 1
ATOM 815 O O . ALA A 1 106 ? 11.081 -6.873 2.209 1.00 78.69 106 ALA A O 1
ATOM 816 N N . THR A 1 107 ? 9.104 -6.151 2.990 1.00 74.94 107 THR A N 1
ATOM 817 C CA . THR A 1 107 ? 9.498 -6.098 4.399 1.00 74.94 107 THR A CA 1
ATOM 818 C C . THR A 1 107 ? 9.499 -7.505 4.993 1.00 74.94 107 THR A C 1
ATOM 820 O O . THR A 1 107 ? 8.481 -8.018 5.447 1.00 74.94 107 THR A O 1
ATOM 823 N N . GLY A 1 108 ? 10.664 -8.156 4.949 1.00 67.75 108 GLY A N 1
ATOM 824 C CA . GLY A 1 108 ? 10.886 -9.428 5.639 1.00 67.75 108 GLY A CA 1
ATOM 825 C C . GLY A 1 108 ? 10.838 -9.288 7.165 1.00 67.75 108 GLY A C 1
ATOM 826 O O . GLY A 1 108 ? 10.679 -8.188 7.686 1.00 67.75 108 GLY A O 1
ATOM 827 N N . ILE A 1 109 ? 11.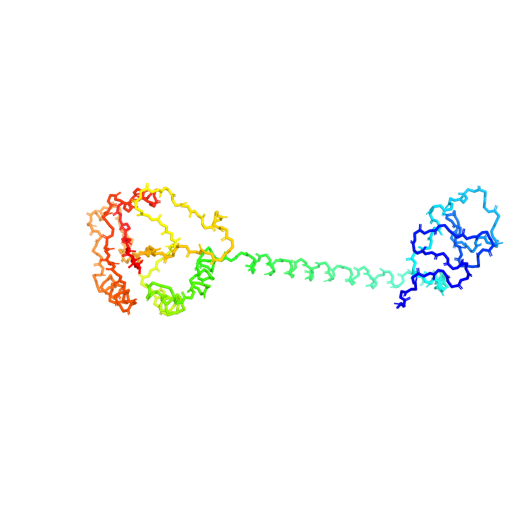052 -10.405 7.868 1.00 64.50 109 ILE A N 1
ATOM 828 C CA . ILE A 1 109 ? 10.998 -10.490 9.336 1.00 64.50 109 ILE A CA 1
ATOM 829 C C . ILE A 1 109 ? 12.044 -9.558 9.971 1.00 64.50 109 ILE A C 1
ATOM 831 O O . ILE A 1 109 ? 13.217 -9.913 10.112 1.00 64.50 109 ILE A O 1
ATOM 835 N N . ARG A 1 110 ? 11.623 -8.353 10.348 1.00 66.81 110 ARG A N 1
ATOM 836 C CA . ARG A 1 110 ? 12.365 -7.398 11.184 1.00 66.81 110 ARG A CA 1
ATOM 837 C C . ARG A 1 110 ? 11.440 -7.011 12.331 1.00 66.81 110 ARG A C 1
ATOM 839 O O . ARG A 1 110 ? 10.242 -6.929 12.113 1.00 66.81 110 ARG A O 1
ATOM 846 N N . ASN A 1 111 ? 11.967 -6.799 13.536 1.00 69.69 111 ASN A N 1
ATOM 847 C CA . ASN A 1 111 ? 11.173 -6.275 14.660 1.00 69.69 111 ASN A CA 1
ATOM 848 C C . ASN A 1 111 ? 9.905 -7.100 14.978 1.00 69.69 111 ASN A C 1
ATOM 850 O O . ASN A 1 111 ? 8.841 -6.562 15.250 1.00 69.69 111 ASN A O 1
ATOM 854 N N . CYS A 1 112 ? 9.990 -8.433 14.855 1.00 78.56 112 CYS A N 1
ATOM 855 C CA . CYS A 1 112 ? 8.850 -9.358 14.989 1.00 78.56 112 CYS A CA 1
ATOM 856 C C . CYS A 1 112 ? 7.693 -9.152 13.988 1.00 78.56 112 CYS A C 1
ATOM 858 O O . CYS A 1 112 ? 6.713 -9.887 14.048 1.00 78.56 112 CYS A O 1
ATOM 860 N N . PHE A 1 113 ? 7.829 -8.234 13.035 1.00 86.44 113 PHE A N 1
ATOM 861 C CA . PHE A 1 113 ? 6.873 -7.998 11.967 1.00 86.44 113 PHE A CA 1
ATOM 862 C C . PHE A 1 113 ? 7.121 -8.954 10.793 1.00 86.44 113 PHE A C 1
ATOM 864 O O . PHE A 1 113 ? 8.175 -8.911 10.156 1.00 86.44 113 PHE A O 1
ATOM 871 N N . ASP A 1 114 ? 6.146 -9.816 10.495 1.00 90.38 114 ASP A N 1
ATOM 872 C CA . ASP A 1 114 ? 6.125 -10.657 9.293 1.00 90.38 114 ASP A CA 1
ATOM 873 C C . ASP A 1 114 ? 5.200 -10.032 8.240 1.00 90.38 114 ASP A C 1
ATOM 875 O O . ASP A 1 114 ? 3.984 -10.240 8.226 1.00 90.38 114 ASP A O 1
ATOM 879 N N . GLY A 1 115 ? 5.784 -9.249 7.333 1.00 89.31 115 GLY A N 1
ATOM 880 C CA . GLY A 1 115 ? 5.018 -8.559 6.301 1.00 89.31 115 GLY A CA 1
ATOM 881 C C . GLY A 1 115 ? 4.304 -9.494 5.313 1.00 89.31 115 GLY A C 1
ATOM 882 O O . GLY A 1 115 ? 3.272 -9.112 4.756 1.00 89.31 115 GLY A O 1
ATOM 883 N N . PHE A 1 116 ? 4.775 -10.736 5.128 1.00 91.19 116 PHE A N 1
ATOM 884 C CA . PHE A 1 116 ? 4.083 -11.723 4.292 1.00 91.19 116 PHE A CA 1
ATOM 885 C C . PHE A 1 116 ? 2.801 -12.215 4.969 1.00 91.19 116 PHE A C 1
ATOM 887 O O . PHE A 1 116 ? 1.753 -12.287 4.318 1.00 91.19 116 PHE A O 1
ATOM 894 N N . GLU A 1 117 ? 2.875 -12.538 6.261 1.00 93.12 117 GLU A N 1
ATOM 895 C CA . GLU A 1 117 ? 1.714 -12.920 7.065 1.00 93.12 117 GLU A CA 1
ATOM 896 C C . GLU A 1 117 ? 0.675 -11.796 7.111 1.00 93.12 117 GLU A C 1
ATOM 898 O O . GLU A 1 117 ? -0.477 -12.021 6.736 1.00 93.12 117 GLU A O 1
ATOM 903 N N . VAL A 1 118 ? 1.093 -10.572 7.441 1.00 93.69 118 VAL A N 1
ATOM 904 C CA . VAL A 1 118 ? 0.193 -9.411 7.506 1.00 93.69 118 VAL A CA 1
ATOM 905 C C . VAL A 1 118 ? -0.478 -9.149 6.155 1.00 93.69 118 VAL A C 1
ATOM 907 O O . VAL A 1 118 ? -1.696 -8.979 6.080 1.00 93.69 118 VAL A O 1
ATOM 910 N N . ALA A 1 119 ? 0.278 -9.183 5.051 1.00 93.25 119 ALA A N 1
ATOM 911 C CA . ALA A 1 119 ? -0.281 -8.999 3.713 1.00 93.25 119 ALA A CA 1
ATOM 912 C C . ALA A 1 119 ? -1.298 -10.090 3.339 1.00 93.25 119 ALA A C 1
ATOM 914 O O . ALA A 1 119 ? -2.342 -9.795 2.749 1.00 93.25 119 ALA A O 1
ATOM 915 N N . ARG A 1 120 ? -1.004 -11.357 3.658 1.00 94.25 120 ARG A N 1
ATOM 916 C CA . ARG A 1 120 ? -1.916 -12.486 3.426 1.00 94.25 120 ARG A CA 1
ATOM 917 C C . ARG A 1 120 ? -3.216 -12.295 4.202 1.00 94.25 120 ARG A C 1
ATOM 919 O O . ARG A 1 120 ? -4.293 -12.430 3.618 1.00 94.25 120 ARG A O 1
ATOM 926 N N . ASP A 1 121 ? -3.109 -11.970 5.481 1.00 96.56 121 ASP A N 1
ATOM 927 C CA . ASP A 1 121 ? -4.240 -11.844 6.393 1.00 96.56 121 ASP A CA 1
ATOM 928 C C . ASP A 1 121 ? -5.142 -10.668 6.009 1.00 96.56 121 ASP A C 1
ATOM 930 O O . ASP A 1 121 ? -6.362 -10.830 5.929 1.00 96.56 121 ASP A O 1
ATOM 934 N N . LEU A 1 122 ? -4.560 -9.518 5.652 1.00 95.38 122 LEU A N 1
ATOM 935 C CA . LEU A 1 122 ? -5.307 -8.378 5.117 1.00 95.38 122 LEU A CA 1
ATOM 936 C C . LEU A 1 122 ? -6.073 -8.751 3.842 1.00 95.38 122 LEU A C 1
ATOM 938 O O . LEU A 1 122 ? -7.253 -8.424 3.722 1.00 95.38 122 LEU A O 1
ATOM 942 N N . LYS A 1 123 ? -5.453 -9.481 2.904 1.00 94.25 123 LYS A N 1
ATOM 943 C CA . LYS A 1 123 ? -6.132 -9.923 1.671 1.00 94.25 123 LYS A CA 1
ATOM 944 C C . LYS A 1 123 ? -7.294 -10.874 1.949 1.00 94.25 123 LYS A C 1
ATOM 946 O O . LYS A 1 123 ? -8.349 -10.740 1.335 1.00 94.25 123 LYS A O 1
ATOM 951 N N . GLN A 1 124 ? -7.115 -11.830 2.858 1.00 96.00 124 GLN A N 1
ATOM 952 C CA . GLN A 1 124 ? -8.163 -12.792 3.219 1.00 96.00 124 GLN A CA 1
ATOM 953 C C . GLN A 1 124 ? -9.324 -12.138 3.976 1.00 96.00 124 GLN A C 1
ATOM 955 O O . GLN A 1 124 ? -10.457 -12.606 3.883 1.00 96.00 124 GLN A O 1
ATOM 960 N N . ASN A 1 125 ? -9.054 -11.027 4.663 1.00 96.38 125 ASN A N 1
ATOM 961 C CA . ASN A 1 125 ? -10.021 -10.293 5.469 1.00 96.38 125 ASN A CA 1
ATOM 962 C C . ASN A 1 125 ? -10.348 -8.908 4.890 1.00 96.38 125 ASN A C 1
ATOM 964 O O . ASN A 1 125 ? -10.665 -7.984 5.633 1.00 96.38 125 ASN A O 1
ATOM 968 N N . ALA A 1 126 ? -10.345 -8.762 3.559 1.00 94.50 126 ALA A N 1
ATOM 969 C CA . ALA A 1 126 ? -10.662 -7.506 2.859 1.00 94.50 126 ALA A CA 1
ATOM 970 C C . ALA A 1 126 ? -12.076 -6.947 3.140 1.00 94.50 126 ALA A C 1
ATOM 972 O O . ALA A 1 126 ? -12.403 -5.832 2.743 1.00 94.50 126 ALA A O 1
ATOM 973 N N . ARG A 1 127 ? -12.938 -7.717 3.816 1.00 93.50 127 ARG A N 1
ATOM 974 C CA . ARG A 1 127 ? -14.223 -7.223 4.328 1.00 93.50 127 ARG A CA 1
ATOM 975 C C . ARG A 1 127 ? -14.072 -6.283 5.529 1.00 93.50 127 ARG A C 1
ATOM 977 O O . ARG A 1 127 ? -14.967 -5.489 5.743 1.00 93.50 127 ARG A O 1
ATOM 984 N N . LEU A 1 128 ? -12.975 -6.369 6.284 1.00 94.81 128 LEU A N 1
ATOM 985 C CA . LEU A 1 128 ? -12.796 -5.656 7.555 1.00 94.81 128 LEU A CA 1
ATOM 986 C C . LEU A 1 128 ? -12.210 -4.243 7.394 1.00 94.81 128 LEU A C 1
ATOM 988 O O . LEU A 1 128 ? -12.208 -3.461 8.343 1.00 94.81 128 LEU A O 1
ATOM 992 N N . TRP A 1 129 ? -11.684 -3.900 6.217 1.00 95.19 129 TRP A N 1
ATOM 993 C CA . TRP A 1 129 ? -10.961 -2.647 5.985 1.00 95.19 129 TRP A CA 1
ATOM 994 C C . TRP A 1 129 ? -11.238 -2.061 4.593 1.00 95.19 129 TRP A C 1
ATOM 996 O O . TRP A 1 129 ? -11.578 -2.788 3.659 1.00 95.19 129 TRP A O 1
ATOM 1006 N N . ASP A 1 130 ? -11.080 -0.741 4.462 1.00 92.81 130 ASP A N 1
ATOM 1007 C CA . ASP A 1 130 ? -11.227 0.005 3.197 1.00 92.81 130 ASP A CA 1
ATOM 1008 C C . ASP A 1 130 ? -9.881 0.455 2.611 1.00 92.81 130 ASP A C 1
ATOM 1010 O O . ASP A 1 130 ? -9.715 0.574 1.396 1.00 92.81 130 ASP A O 1
ATOM 1014 N N . GLY A 1 131 ? -8.882 0.677 3.464 1.00 92.69 131 GLY A N 1
ATOM 1015 C CA . GLY A 1 131 ? -7.506 0.902 3.037 1.00 92.69 131 GLY A CA 1
ATOM 1016 C C . GLY A 1 131 ? -6.518 0.707 4.175 1.00 92.69 131 GLY A C 1
ATOM 1017 O O . GLY A 1 131 ? -6.892 0.720 5.342 1.00 92.69 131 GLY A O 1
ATOM 1018 N N . PHE A 1 132 ? -5.241 0.572 3.848 1.00 93.19 132 PHE A N 1
ATOM 1019 C CA . PHE A 1 132 ? -4.173 0.734 4.824 1.00 93.19 132 PHE A CA 1
ATOM 1020 C C . PHE A 1 132 ? -3.021 1.540 4.231 1.00 93.19 132 PHE A C 1
ATOM 1022 O O . PHE A 1 132 ? -2.927 1.730 3.013 1.00 93.19 132 PHE A O 1
ATOM 1029 N N . ILE A 1 133 ? -2.167 2.052 5.107 1.00 89.00 133 ILE A N 1
ATOM 1030 C CA . ILE A 1 133 ? -0.920 2.707 4.738 1.00 89.00 133 ILE A CA 1
ATOM 1031 C C . ILE A 1 133 ? 0.169 2.332 5.729 1.00 89.00 133 ILE A C 1
ATOM 1033 O O . ILE A 1 133 ? -0.066 2.196 6.930 1.00 89.00 133 ILE A O 1
ATOM 1037 N N . PHE A 1 134 ? 1.372 2.184 5.199 1.00 81.38 134 PHE A N 1
ATOM 1038 C CA . PHE A 1 134 ? 2.568 1.904 5.964 1.00 81.38 134 PHE A CA 1
ATOM 1039 C C . PHE A 1 134 ? 3.432 3.167 6.083 1.00 81.38 134 PHE A C 1
ATOM 1041 O O . PHE A 1 134 ? 3.685 3.831 5.074 1.00 81.38 134 PHE A O 1
ATOM 1048 N N . GLY A 1 135 ? 3.875 3.536 7.289 1.00 72.50 135 GLY A N 1
ATOM 1049 C CA . GLY A 1 135 ? 4.700 4.738 7.486 1.00 72.50 135 GLY A CA 1
ATOM 1050 C C . GLY A 1 135 ? 4.918 5.118 8.951 1.00 72.50 135 GLY A C 1
ATOM 1051 O O . GLY A 1 135 ? 4.309 4.531 9.825 1.00 72.50 135 GLY A O 1
ATOM 1052 N N . ARG A 1 136 ? 5.768 6.114 9.229 1.00 65.56 136 ARG A N 1
ATOM 1053 C CA . ARG A 1 136 ? 6.025 6.627 10.590 1.00 65.56 136 ARG A CA 1
ATOM 1054 C C . ARG A 1 136 ? 5.063 7.754 10.949 1.00 65.56 136 ARG A C 1
ATOM 1056 O O . ARG A 1 136 ? 5.013 8.743 10.222 1.00 65.56 136 ARG A O 1
ATOM 1063 N N . PHE A 1 137 ? 4.356 7.634 12.073 1.00 62.47 137 PHE A N 1
ATOM 1064 C CA . PHE A 1 137 ? 3.355 8.621 12.494 1.00 62.47 137 PHE A CA 1
ATOM 1065 C C . PHE A 1 137 ? 3.352 8.860 14.001 1.00 62.47 137 PHE A C 1
ATOM 1067 O O . PHE A 1 137 ? 2.342 8.648 14.676 1.00 62.47 137 PHE A O 1
ATOM 1074 N N . ASP A 1 138 ? 4.463 9.374 14.514 1.00 55.88 138 ASP A N 1
ATOM 1075 C CA . ASP A 1 138 ? 4.421 10.021 15.821 1.00 55.88 138 ASP A CA 1
ATOM 1076 C C . ASP A 1 138 ? 3.939 11.469 15.649 1.00 55.88 138 ASP A C 1
ATOM 1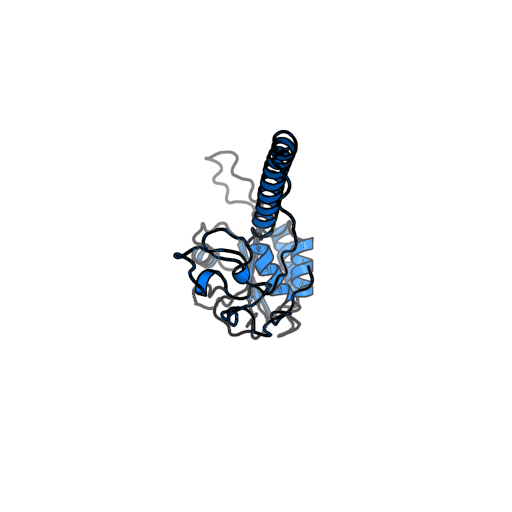078 O O . ASP A 1 138 ? 2.865 11.780 16.155 1.00 55.88 138 ASP A O 1
ATOM 1082 N N . ASP A 1 139 ? 4.575 12.293 14.797 1.00 57.69 139 ASP A N 1
ATOM 1083 C CA . ASP A 1 139 ? 4.192 13.715 14.633 1.00 57.69 139 ASP A CA 1
ATOM 1084 C C . ASP A 1 139 ? 4.418 14.338 13.230 1.00 57.69 139 ASP A C 1
ATOM 1086 O O . ASP A 1 139 ? 4.118 15.517 13.035 1.00 57.69 139 ASP A O 1
ATOM 1090 N N . ASP A 1 140 ? 4.928 13.596 12.238 1.00 53.19 140 ASP A N 1
ATOM 1091 C CA . ASP A 1 140 ? 5.280 14.149 10.916 1.00 53.19 140 ASP A CA 1
ATOM 1092 C C . ASP A 1 140 ? 4.227 13.840 9.828 1.00 53.19 140 ASP A C 1
ATOM 1094 O O . ASP A 1 140 ? 3.596 12.777 9.848 1.00 53.19 140 ASP A O 1
ATOM 1098 N N . PRO A 1 141 ? 4.022 14.748 8.846 1.00 53.19 141 PRO A N 1
ATOM 1099 C CA . PRO A 1 141 ? 3.178 14.471 7.689 1.00 53.19 141 PRO A CA 1
ATOM 1100 C C . PRO A 1 141 ? 3.722 13.243 6.966 1.00 53.19 141 PRO A C 1
ATOM 1102 O O . PRO A 1 141 ? 4.934 13.139 6.792 1.00 53.19 141 PRO A O 1
ATOM 1105 N N . ALA A 1 142 ? 2.824 12.342 6.552 1.00 52.66 142 ALA A N 1
ATOM 1106 C CA . ALA A 1 142 ? 3.138 11.072 5.901 1.00 52.66 142 ALA A CA 1
ATOM 1107 C C . ALA A 1 142 ? 4.354 11.207 4.977 1.00 52.66 142 ALA A C 1
ATOM 1109 O O . ALA A 1 142 ? 4.228 11.695 3.849 1.00 52.66 142 ALA A O 1
ATOM 1110 N N . ILE A 1 143 ? 5.536 10.788 5.442 1.00 47.19 143 ILE A N 1
ATOM 1111 C CA . ILE A 1 143 ? 6.681 10.657 4.551 1.00 47.19 143 ILE A CA 1
ATOM 1112 C C . ILE A 1 143 ? 6.336 9.453 3.696 1.00 47.19 143 ILE A C 1
ATOM 1114 O O . ILE A 1 143 ? 6.549 8.302 4.071 1.00 47.19 143 ILE A O 1
ATOM 1118 N N . THR A 1 144 ? 5.723 9.731 2.547 1.00 51.19 144 THR A N 1
ATOM 1119 C CA . THR A 1 144 ? 5.551 8.738 1.502 1.00 51.19 144 THR A CA 1
ATOM 1120 C C . THR A 1 144 ? 6.922 8.140 1.246 1.00 51.19 144 THR A C 1
ATOM 1122 O O . THR A 1 144 ? 7.895 8.880 1.107 1.00 51.19 144 THR A O 1
ATOM 1125 N N . LEU A 1 145 ? 6.971 6.814 1.201 1.00 50.25 145 LEU A N 1
ATOM 1126 C CA . LEU A 1 145 ? 8.117 5.903 1.113 1.00 50.25 145 LEU A CA 1
ATOM 1127 C C . LEU A 1 145 ? 9.083 6.134 -0.079 1.00 50.25 145 LEU A C 1
ATOM 1129 O O . LEU A 1 145 ? 9.844 5.258 -0.471 1.00 50.25 145 LEU A O 1
ATOM 1133 N N . ARG A 1 146 ? 9.077 7.323 -0.677 1.00 45.12 146 ARG A N 1
ATOM 1134 C CA . ARG A 1 146 ? 9.918 7.750 -1.789 1.00 45.12 146 ARG A CA 1
ATOM 1135 C C . ARG A 1 146 ? 11.337 8.157 -1.369 1.00 45.12 146 ARG A C 1
ATOM 1137 O O . ARG A 1 146 ? 12.215 8.150 -2.226 1.00 45.12 146 ARG A O 1
ATOM 1144 N N . ASP A 1 147 ? 11.572 8.446 -0.085 1.00 46.41 147 ASP A N 1
ATOM 1145 C CA . ASP A 1 147 ? 12.799 9.127 0.369 1.00 46.41 147 ASP A CA 1
ATOM 1146 C C . ASP A 1 147 ? 13.768 8.285 1.223 1.00 46.41 147 ASP A C 1
ATOM 1148 O O . ASP A 1 147 ? 14.729 8.824 1.776 1.00 46.41 147 ASP A O 1
ATOM 1152 N N . ILE A 1 148 ? 13.598 6.960 1.305 1.00 52.97 148 ILE A N 1
ATOM 1153 C CA . ILE A 1 148 ? 14.544 6.102 2.038 1.00 52.97 148 ILE A CA 1
ATOM 1154 C C . ILE A 1 148 ? 15.490 5.393 1.057 1.00 52.97 148 ILE A C 1
ATOM 1156 O O . ILE A 1 148 ? 15.057 4.771 0.088 1.00 52.97 148 ILE A O 1
ATOM 1160 N N . LYS A 1 149 ? 16.809 5.512 1.279 1.00 51.78 149 LYS A N 1
ATOM 1161 C CA . LYS A 1 149 ? 17.840 4.839 0.464 1.00 51.78 149 LYS A CA 1
ATOM 1162 C C . LYS A 1 149 ? 17.559 3.331 0.400 1.00 51.78 149 LYS A C 1
ATOM 1164 O O . LYS A 1 149 ? 17.213 2.728 1.409 1.00 51.78 149 LYS A O 1
ATOM 1169 N N . HIS A 1 150 ? 17.731 2.742 -0.786 1.00 59.72 150 HIS A N 1
ATOM 1170 C CA . HIS A 1 150 ? 17.449 1.333 -1.085 1.00 59.72 150 HIS A CA 1
ATOM 1171 C C . HIS A 1 150 ? 17.801 0.361 0.059 1.00 59.72 150 HIS A C 1
ATOM 1173 O O . HIS A 1 150 ? 18.977 0.172 0.361 1.00 59.72 150 HIS A O 1
ATOM 1179 N N . GLY A 1 151 ? 16.781 -0.316 0.603 1.00 56.44 151 GLY A N 1
ATOM 1180 C CA . GLY A 1 151 ? 16.929 -1.528 1.421 1.00 56.44 151 GLY A CA 1
ATOM 1181 C C . GLY A 1 151 ? 16.657 -1.389 2.921 1.00 56.44 151 GLY A C 1
ATOM 1182 O O . GLY A 1 151 ? 16.512 -2.416 3.583 1.00 56.44 151 GLY A O 1
ATOM 1183 N N . ASP A 1 152 ? 16.525 -0.170 3.448 1.00 55.34 152 ASP A N 1
ATOM 1184 C CA . ASP A 1 152 ? 16.280 0.071 4.877 1.00 55.34 152 ASP A CA 1
ATOM 1185 C C . ASP A 1 152 ? 14.925 0.730 5.111 1.00 55.34 152 ASP A C 1
ATOM 1187 O O . ASP A 1 152 ? 14.820 1.882 5.516 1.00 55.34 152 ASP A O 1
ATOM 1191 N N . TRP A 1 153 ? 13.860 -0.016 4.846 1.00 61.84 153 TRP A N 1
ATOM 1192 C CA . TRP A 1 153 ? 12.512 0.403 5.204 1.00 61.84 153 TRP A CA 1
ATOM 1193 C C . TRP A 1 153 ? 12.378 0.361 6.727 1.00 61.84 153 TRP A C 1
ATOM 1195 O O . TRP A 1 153 ? 12.404 -0.723 7.310 1.00 61.84 153 TRP A O 1
ATOM 1205 N N . ASN A 1 154 ? 12.280 1.528 7.373 1.00 59.59 154 ASN A N 1
ATOM 1206 C CA . ASN A 1 154 ? 11.807 1.564 8.749 1.00 59.59 154 ASN A CA 1
ATOM 1207 C C . ASN A 1 154 ? 10.284 1.477 8.711 1.00 59.59 154 ASN A C 1
ATOM 1209 O O . ASN A 1 154 ? 9.613 2.300 8.090 1.00 59.59 154 ASN A O 1
ATOM 1213 N N . ALA A 1 155 ? 9.805 0.385 9.267 1.00 65.81 155 ALA A N 1
ATOM 1214 C CA . ALA A 1 155 ? 8.592 -0.310 8.898 1.00 65.81 155 ALA A CA 1
ATOM 1215 C C . ALA A 1 155 ? 7.853 -0.674 10.188 1.00 65.81 155 ALA A C 1
ATOM 1217 O O . ALA A 1 155 ? 7.485 -1.822 10.402 1.00 65.81 155 ALA A O 1
ATOM 1218 N N . ASP A 1 156 ? 7.776 0.292 11.098 1.00 82.75 156 ASP A N 1
ATOM 1219 C CA . ASP A 1 156 ? 7.368 0.090 12.482 1.00 82.75 156 ASP A CA 1
ATOM 1220 C C . ASP A 1 156 ? 5.872 0.334 12.681 1.00 82.75 156 ASP A C 1
ATOM 1222 O O . ASP A 1 156 ? 5.327 -0.178 13.644 1.00 82.75 156 ASP A O 1
ATOM 1226 N N . THR A 1 157 ? 5.180 1.046 11.781 1.00 88.56 157 THR A N 1
ATOM 1227 C CA . THR A 1 157 ? 3.749 1.352 11.947 1.00 88.56 157 THR A CA 1
ATOM 1228 C C . THR A 1 157 ? 2.912 1.061 10.699 1.00 88.56 157 THR A C 1
ATOM 1230 O O . THR A 1 157 ? 3.218 1.504 9.587 1.00 88.56 157 THR A O 1
ATOM 1233 N N . LEU A 1 158 ? 1.788 0.378 10.910 1.00 91.44 158 LEU A N 1
ATOM 1234 C CA . LEU A 1 158 ? 0.725 0.142 9.939 1.00 91.44 158 LEU A CA 1
ATOM 1235 C C . LEU A 1 158 ? -0.563 0.814 10.426 1.00 91.44 158 LEU A C 1
ATOM 1237 O O . LEU A 1 158 ? -1.008 0.595 11.552 1.00 91.44 158 LEU A O 1
ATOM 1241 N N . LEU A 1 159 ? -1.176 1.620 9.565 1.00 92.19 159 LEU A N 1
ATOM 1242 C CA . LEU A 1 159 ? -2.469 2.248 9.819 1.00 92.19 159 LEU A CA 1
ATOM 1243 C C . LEU A 1 159 ? -3.521 1.606 8.927 1.00 92.19 159 LEU A C 1
ATOM 1245 O O . LEU A 1 159 ? -3.378 1.621 7.705 1.00 92.19 159 LEU A O 1
ATOM 1249 N N . ILE A 1 160 ? -4.582 1.079 9.527 1.00 94.38 160 ILE A N 1
ATOM 1250 C CA . ILE A 1 160 ? -5.655 0.381 8.820 1.00 94.38 160 ILE A CA 1
ATOM 1251 C C . ILE A 1 160 ? -6.945 1.170 8.998 1.00 94.38 160 ILE A C 1
ATOM 1253 O O . ILE A 1 160 ? -7.431 1.353 10.113 1.00 94.38 160 ILE A O 1
ATOM 1257 N N . LEU A 1 161 ? -7.497 1.648 7.887 1.00 93.94 161 LEU A N 1
ATOM 1258 C CA . LEU A 1 161 ? -8.822 2.244 7.834 1.00 93.94 161 LEU A CA 1
ATOM 1259 C C . LEU A 1 161 ? -9.847 1.112 7.879 1.00 93.94 161 LEU A C 1
ATOM 1261 O O . LEU A 1 161 ? -10.018 0.387 6.896 1.00 93.94 161 LEU A O 1
ATOM 1265 N N . ALA A 1 162 ? -10.501 0.956 9.027 1.00 94.44 162 ALA A N 1
ATOM 1266 C CA . ALA A 1 162 ? -11.549 -0.037 9.199 1.00 94.44 162 ALA A CA 1
ATOM 1267 C C . ALA A 1 162 ? -12.730 0.283 8.281 1.00 94.44 162 ALA A C 1
ATOM 1269 O O . ALA A 1 162 ? -13.038 1.455 8.037 1.00 94.44 162 ALA A O 1
ATOM 1270 N N . LYS A 1 163 ? -13.374 -0.768 7.776 1.00 91.12 163 LYS A N 1
ATOM 1271 C CA . LYS A 1 163 ? -14.507 -0.618 6.875 1.00 91.12 163 LYS A CA 1
ATOM 1272 C C . LYS A 1 163 ? -15.686 -0.028 7.625 1.00 91.12 163 LYS A C 1
ATOM 1274 O O . LYS A 1 163 ? -16.079 -0.540 8.674 1.00 91.12 163 LYS A O 1
ATOM 1279 N N . ASP A 1 164 ? -16.232 1.065 7.106 1.00 80.75 164 ASP A N 1
ATOM 1280 C CA . ASP A 1 164 ? -17.404 1.676 7.720 1.00 80.75 164 ASP A CA 1
ATOM 1281 C C . ASP A 1 164 ? -18.661 0.924 7.266 1.00 80.75 164 ASP A C 1
ATOM 1283 O O . ASP A 1 164 ? -19.064 0.984 6.104 1.00 80.75 164 ASP A O 1
ATOM 1287 N N . HIS A 1 165 ? -19.272 0.188 8.192 1.00 65.12 165 HIS A N 1
ATOM 1288 C CA . HIS A 1 165 ? -20.562 -0.465 7.979 1.00 65.12 165 HIS A CA 1
ATOM 1289 C C . HIS A 1 165 ? -21.733 0.366 8.491 1.00 65.12 165 HIS A C 1
ATOM 1291 O O . HIS A 1 165 ? -22.863 -0.128 8.491 1.00 65.12 165 HIS A O 1
ATOM 1297 N N . ALA A 1 166 ? -21.502 1.619 8.905 1.00 60.28 166 ALA A N 1
ATOM 1298 C CA . ALA A 1 166 ? -22.598 2.532 9.155 1.00 60.28 166 ALA A CA 1
ATOM 1299 C C . ALA A 1 166 ? -23.500 2.550 7.911 1.00 60.28 166 ALA A C 1
ATOM 1301 O O . ALA A 1 166 ? -23.044 2.964 6.840 1.00 60.28 166 ALA A O 1
ATOM 1302 N N . PRO A 1 167 ? -24.759 2.080 8.003 1.00 58.31 167 PRO A N 1
ATOM 1303 C CA . PRO A 1 167 ? -25.653 2.152 6.863 1.00 58.31 167 PRO A CA 1
ATOM 1304 C C . PRO A 1 167 ? -25.722 3.616 6.443 1.00 58.31 167 PRO A C 1
ATOM 1306 O O . PRO A 1 167 ? -25.919 4.487 7.299 1.00 58.31 167 PRO A O 1
ATOM 1309 N N . GLU A 1 168 ? -25.530 3.899 5.148 1.00 58.50 168 GLU A N 1
ATOM 1310 C CA . GLU A 1 168 ? -25.743 5.258 4.664 1.00 58.50 168 GLU A CA 1
ATOM 1311 C C . GLU A 1 168 ? -27.123 5.712 5.151 1.00 58.50 168 GLU A C 1
ATOM 1313 O O . GLU A 1 168 ? -28.092 4.950 5.024 1.00 58.50 168 GLU A O 1
ATOM 1318 N N . PRO A 1 169 ? -27.230 6.905 5.763 1.00 60.19 169 PRO A N 1
ATOM 1319 C CA . PRO A 1 169 ? -28.495 7.369 6.295 1.00 60.19 169 PRO A CA 1
ATOM 1320 C C . PRO A 1 169 ? -29.493 7.415 5.142 1.00 60.19 169 PRO A C 1
ATOM 1322 O O . PRO A 1 169 ? -29.408 8.262 4.255 1.00 60.19 169 PRO A O 1
ATOM 1325 N N . THR A 1 170 ? -30.446 6.481 5.146 1.00 75.19 170 THR A N 1
ATOM 1326 C CA . THR A 1 170 ? -31.448 6.376 4.076 1.00 75.19 170 THR A CA 1
ATOM 1327 C C . THR A 1 170 ? -32.334 7.621 4.004 1.00 75.19 170 THR A C 1
ATOM 1329 O O . THR A 1 170 ? -33.005 7.851 2.997 1.00 75.19 170 THR A O 1
ATOM 1332 N N . HIS A 1 171 ? -32.309 8.449 5.056 1.00 74.31 171 HIS A N 1
ATOM 1333 C CA . HIS A 1 171 ? -33.026 9.703 5.140 1.00 74.31 171 HIS A CA 1
ATOM 1334 C C . HIS A 1 171 ? -32.156 10.835 5.738 1.00 74.31 171 HIS A C 1
ATOM 1336 O O . HIS A 1 171 ? -31.543 10.645 6.788 1.00 74.31 171 HIS A O 1
ATOM 1342 N N . PRO A 1 172 ? -32.171 12.065 5.176 1.00 70.12 172 PRO A N 1
ATOM 1343 C CA . PRO A 1 172 ? -31.415 13.228 5.681 1.00 70.12 172 PRO A CA 1
ATOM 1344 C C . PRO A 1 172 ? -31.737 13.682 7.116 1.00 70.12 172 PRO A C 1
ATOM 1346 O O . PRO A 1 172 ? -31.108 14.607 7.625 1.00 70.12 172 PRO A O 1
ATOM 1349 N N . LEU A 1 173 ? -32.756 13.092 7.747 1.00 74.50 173 LEU A N 1
ATOM 1350 C CA . LEU A 1 173 ? -33.184 13.406 9.115 1.00 74.50 173 LEU A CA 1
ATOM 1351 C C . LEU A 1 173 ? -32.832 12.302 10.119 1.00 74.50 173 LEU A C 1
ATOM 1353 O O . LEU A 1 173 ? -33.056 12.493 11.313 1.00 74.50 173 LEU A O 1
ATOM 1357 N N . ASP A 1 174 ? -32.239 11.197 9.666 1.00 66.44 174 ASP A N 1
ATOM 1358 C CA . ASP A 1 174 ? -31.736 10.143 10.543 1.00 66.44 174 ASP A CA 1
ATOM 1359 C C . ASP A 1 174 ? -30.374 10.568 11.112 1.00 66.44 174 ASP A C 1
ATOM 1361 O O . ASP A 1 174 ? -29.324 10.028 10.784 1.00 66.44 174 ASP A O 1
ATOM 1365 N N . PHE A 1 175 ? -30.386 11.574 11.992 1.00 59.53 175 PHE A N 1
ATOM 1366 C CA . PHE A 1 175 ? -29.237 11.992 12.810 1.00 59.53 175 PHE A CA 1
ATOM 1367 C C . PHE A 1 175 ? -28.968 11.010 13.964 1.00 59.53 175 PHE A C 1
ATOM 1369 O O . PHE A 1 175 ? -28.587 11.406 15.066 1.00 59.53 175 PHE A O 1
ATOM 1376 N N . VAL A 1 176 ? -29.195 9.717 13.746 1.00 59.47 176 VAL A N 1
ATOM 1377 C CA . VAL A 1 176 ? -28.771 8.706 14.710 1.00 59.47 176 VAL A CA 1
ATOM 1378 C C . VAL A 1 176 ? -27.277 8.521 14.493 1.00 59.47 176 VAL A C 1
ATOM 1380 O O . VAL A 1 176 ? -26.839 8.292 13.366 1.00 59.47 176 VAL A O 1
ATOM 1383 N N . ALA A 1 177 ? -26.485 8.689 15.555 1.00 59.16 177 ALA A N 1
ATOM 1384 C CA . ALA A 1 177 ? -25.058 8.405 15.495 1.00 59.16 177 ALA A CA 1
ATOM 1385 C C . ALA A 1 177 ? -24.867 7.006 14.880 1.00 59.16 177 ALA A C 1
ATOM 1387 O O . ALA A 1 177 ? -25.587 6.089 15.288 1.00 59.16 177 ALA A O 1
ATOM 1388 N N . PRO A 1 178 ? -23.973 6.847 13.889 1.00 58.22 178 PRO A N 1
ATOM 1389 C CA . PRO A 1 178 ? -23.775 5.567 13.228 1.00 58.22 178 PRO A CA 1
ATOM 1390 C C . PRO A 1 178 ? -23.497 4.496 14.282 1.00 58.22 178 PRO A C 1
ATOM 1392 O O . PRO A 1 178 ? -22.559 4.610 15.073 1.00 58.22 178 PRO A O 1
ATOM 1395 N N . ILE A 1 179 ? -24.375 3.495 14.337 1.00 61.25 179 ILE A N 1
ATOM 1396 C CA . ILE A 1 179 ? -24.171 2.318 15.172 1.00 61.25 179 ILE A CA 1
ATOM 1397 C C . ILE A 1 179 ? -23.247 1.423 14.360 1.00 61.25 179 ILE A C 1
ATOM 1399 O O . ILE A 1 179 ? -23.687 0.781 13.410 1.00 61.25 179 ILE A O 1
ATOM 1403 N N . TYR A 1 180 ? -21.963 1.446 14.697 1.00 61.31 180 TYR A N 1
ATOM 1404 C CA . TYR A 1 180 ? -21.001 0.504 14.144 1.00 61.31 180 TYR A CA 1
ATOM 1405 C C . TYR A 1 180 ? -21.394 -0.906 14.579 1.00 61.31 180 TYR A C 1
ATOM 1407 O O . TYR A 1 180 ? -21.740 -1.115 15.747 1.00 61.31 180 TYR A O 1
ATOM 1415 N N . ASP A 1 181 ? -21.322 -1.866 13.659 1.00 69.81 181 ASP A N 1
ATOM 1416 C CA . ASP A 1 181 ? -21.297 -3.267 14.053 1.00 69.81 181 ASP A CA 1
ATOM 1417 C C . ASP A 1 181 ? -19.967 -3.502 14.775 1.00 69.81 181 ASP A C 1
ATOM 1419 O O . ASP A 1 181 ? -18.903 -3.564 14.157 1.00 69.81 181 ASP A O 1
ATOM 1423 N N . SER A 1 182 ? -20.013 -3.538 16.108 1.00 77.12 182 SER A N 1
ATOM 1424 C CA . SER A 1 182 ? -18.811 -3.703 16.924 1.00 77.12 182 SER A CA 1
ATOM 1425 C C . SER A 1 182 ? -18.083 -5.004 16.599 1.00 77.12 182 SER A C 1
ATOM 1427 O O . SER A 1 182 ? -16.876 -5.066 16.792 1.00 77.12 182 SER A O 1
ATOM 1429 N N . SER A 1 183 ? -18.781 -6.007 16.049 1.00 86.94 183 SER A N 1
ATOM 1430 C CA . SER A 1 183 ? -18.188 -7.310 15.758 1.00 86.94 183 SER A CA 1
ATOM 1431 C C . SER A 1 183 ? -17.091 -7.259 14.696 1.00 86.94 183 SER A C 1
ATOM 1433 O O . SER A 1 183 ? -16.098 -7.959 14.839 1.00 86.94 183 SER A O 1
ATOM 1435 N N . GLU A 1 184 ? -17.194 -6.408 13.672 1.00 89.38 184 GLU A N 1
ATOM 1436 C CA . GLU A 1 184 ? -16.156 -6.332 12.633 1.00 89.38 184 GLU A CA 1
ATOM 1437 C C . GLU A 1 184 ? -14.945 -5.501 13.065 1.00 89.38 184 GLU A C 1
ATOM 1439 O O . GLU A 1 184 ? -13.818 -5.788 12.659 1.00 89.38 184 GLU A O 1
ATOM 1444 N N . LEU A 1 185 ? -15.157 -4.503 13.928 1.00 91.88 185 LEU A N 1
ATOM 1445 C CA . LEU A 1 185 ? -14.056 -3.793 14.579 1.00 91.88 185 LEU A CA 1
ATOM 1446 C C . LEU A 1 185 ? -13.305 -4.729 15.532 1.00 91.88 185 LEU A C 1
ATOM 1448 O O . LEU A 1 185 ? -12.075 -4.729 15.532 1.00 91.88 185 LEU A O 1
ATOM 1452 N N . ASP A 1 186 ? -14.035 -5.549 16.289 1.00 93.25 186 ASP A N 1
ATOM 1453 C CA . ASP A 1 186 ? -13.457 -6.576 17.153 1.00 93.25 186 ASP A CA 1
ATOM 1454 C C . ASP A 1 186 ? -12.717 -7.638 16.314 1.00 93.25 186 ASP A C 1
ATOM 1456 O O . ASP A 1 186 ? -11.578 -7.969 16.627 1.00 93.25 186 ASP A O 1
ATOM 1460 N N . ASP A 1 187 ? -13.287 -8.101 15.195 1.00 95.00 187 ASP A N 1
ATOM 1461 C CA . ASP A 1 187 ? -12.622 -9.028 14.266 1.00 95.00 187 ASP A CA 1
ATOM 1462 C C . ASP A 1 187 ? -11.311 -8.442 13.714 1.00 95.00 187 ASP A C 1
ATOM 1464 O O . ASP A 1 187 ? -10.301 -9.144 13.641 1.00 95.00 187 ASP A O 1
ATOM 1468 N N . LEU A 1 188 ? -11.307 -7.164 13.307 1.00 95.75 188 LEU A N 1
ATOM 1469 C CA . LEU A 1 188 ? -10.101 -6.505 12.797 1.00 95.75 188 LEU A CA 1
ATOM 1470 C C . LEU A 1 188 ? -9.046 -6.349 13.894 1.00 95.75 188 LEU A C 1
ATOM 1472 O O . LEU A 1 188 ? -7.856 -6.531 13.635 1.00 95.75 188 LEU A O 1
ATOM 1476 N N . TRP A 1 189 ? -9.481 -6.025 15.110 1.00 96.69 189 TRP A N 1
ATOM 1477 C CA . TRP A 1 189 ? -8.612 -5.936 16.274 1.00 96.69 189 TRP A CA 1
ATOM 1478 C C . TRP A 1 189 ? -7.962 -7.283 16.594 1.00 96.69 189 TRP A C 1
ATOM 1480 O O . TRP A 1 189 ? -6.743 -7.354 16.717 1.00 96.69 189 TRP A O 1
ATOM 1490 N N . GLU A 1 190 ? -8.750 -8.355 16.687 1.00 97.06 190 GLU A N 1
ATOM 1491 C CA . GLU A 1 190 ? -8.257 -9.708 16.968 1.00 97.06 190 GLU A CA 1
ATOM 1492 C C . GLU A 1 190 ? -7.329 -10.212 15.856 1.00 97.06 190 GLU A C 1
ATOM 1494 O O . GLU A 1 190 ? -6.285 -10.805 16.138 1.00 97.06 190 GLU A O 1
ATOM 1499 N N . LEU A 1 191 ? -7.656 -9.914 14.592 1.00 97.38 191 LEU A N 1
ATOM 1500 C CA . LEU A 1 191 ? -6.778 -10.195 13.458 1.00 97.38 191 LEU A CA 1
ATOM 1501 C C . LEU A 1 191 ? -5.419 -9.506 13.633 1.00 97.38 191 LEU A C 1
ATOM 1503 O O . LEU A 1 191 ? -4.383 -10.160 13.538 1.00 97.38 191 LEU A O 1
ATOM 1507 N N . ALA A 1 192 ? -5.423 -8.203 13.927 1.00 96.56 192 ALA A N 1
ATOM 1508 C CA . ALA A 1 192 ? -4.201 -7.425 14.093 1.00 96.56 192 ALA A CA 1
ATOM 1509 C C . ALA A 1 192 ? -3.398 -7.830 15.339 1.00 96.56 192 ALA A C 1
ATOM 1511 O O . ALA A 1 192 ? -2.168 -7.860 15.303 1.00 96.56 192 ALA A O 1
ATOM 1512 N N . ALA A 1 193 ? -4.075 -8.191 16.430 1.00 96.31 193 ALA A N 1
ATOM 1513 C CA . ALA A 1 193 ? -3.449 -8.719 17.637 1.00 96.31 193 ALA A CA 1
ATOM 1514 C C . ALA A 1 193 ? -2.718 -10.046 17.368 1.00 96.31 193 ALA A C 1
ATOM 1516 O O . ALA A 1 193 ? -1.663 -10.301 17.955 1.00 96.31 193 ALA A O 1
ATOM 1517 N N . GLY A 1 194 ? -3.230 -10.860 16.437 1.00 95.88 194 GLY A N 1
ATOM 1518 C CA . GLY A 1 194 ? -2.587 -12.089 15.968 1.00 95.88 194 GLY A CA 1
ATOM 1519 C C . GLY A 1 194 ? -1.188 -11.877 15.381 1.00 95.88 194 GLY A C 1
ATOM 1520 O O . GLY A 1 194 ? -0.343 -12.765 15.492 1.00 95.88 194 GLY A O 1
ATOM 1521 N N . TRP A 1 195 ? -0.897 -10.684 14.852 1.00 94.81 195 TRP A N 1
ATOM 1522 C CA . TRP A 1 195 ? 0.415 -10.323 14.297 1.00 94.81 195 TRP A CA 1
ATOM 1523 C C . TRP A 1 195 ? 1.461 -9.960 15.358 1.00 94.81 195 TRP A C 1
ATOM 1525 O O . TRP A 1 195 ? 2.562 -9.527 15.015 1.00 94.81 195 TRP A O 1
ATOM 1535 N N . CYS A 1 196 ? 1.119 -10.117 16.642 1.00 93.50 196 CYS A N 1
ATOM 1536 C CA . CYS A 1 196 ? 1.994 -9.858 17.784 1.00 93.50 196 CYS A CA 1
ATOM 1537 C C . CYS A 1 196 ? 2.664 -8.467 17.757 1.00 93.50 196 CYS A C 1
ATOM 1539 O O . CYS A 1 196 ? 3.887 -8.381 17.905 1.00 93.50 196 CYS A O 1
ATOM 1541 N N . PRO A 1 197 ? 1.896 -7.375 17.569 1.00 93.94 197 PRO A N 1
ATOM 1542 C CA . PRO A 1 197 ? 2.456 -6.033 17.608 1.00 93.94 197 PRO A CA 1
ATOM 1543 C C . PRO A 1 197 ? 2.971 -5.681 19.007 1.00 93.94 197 PRO A C 1
ATOM 1545 O O . PRO A 1 197 ? 2.478 -6.186 20.018 1.00 93.94 197 PRO A O 1
ATOM 1548 N N . ALA A 1 198 ? 3.946 -4.777 19.064 1.00 93.06 198 ALA A N 1
ATOM 1549 C CA . ALA A 1 198 ? 4.399 -4.182 20.315 1.00 93.06 198 ALA A CA 1
ATOM 1550 C C . ALA A 1 198 ? 3.336 -3.233 20.896 1.00 93.06 198 ALA A C 1
ATOM 1552 O O . ALA A 1 198 ? 3.163 -3.169 22.114 1.00 93.06 198 ALA A O 1
ATOM 1553 N N . GLU A 1 199 ? 2.581 -2.549 20.030 1.00 93.88 199 GLU A N 1
ATOM 1554 C CA . GLU A 1 199 ? 1.446 -1.719 20.424 1.00 93.88 199 GLU A CA 1
ATOM 1555 C C . GLU A 1 199 ? 0.305 -1.804 19.402 1.00 93.88 199 GLU A C 1
ATOM 1557 O O . GLU A 1 199 ? 0.522 -1.843 18.190 1.00 93.88 199 GLU A O 1
ATOM 1562 N N . LEU A 1 200 ? -0.929 -1.821 19.903 1.00 96.06 200 LEU A N 1
ATOM 1563 C CA . LEU A 1 200 ? -2.151 -1.844 19.109 1.00 96.06 200 LEU A CA 1
ATOM 1564 C C . LEU A 1 200 ? -3.138 -0.841 19.712 1.00 96.06 200 LEU A C 1
ATOM 1566 O O . LEU A 1 200 ? -3.488 -0.959 20.887 1.00 96.06 200 LEU A O 1
ATOM 1570 N N . GLU A 1 201 ? -3.579 0.148 18.933 1.00 95.62 201 GLU A N 1
ATOM 1571 C CA . GLU A 1 201 ? -4.525 1.164 19.411 1.00 95.62 201 GLU A CA 1
ATOM 1572 C C . GLU A 1 201 ? -5.512 1.628 18.335 1.00 95.62 201 GLU A C 1
ATOM 1574 O O . GLU A 1 201 ? -5.176 1.777 17.160 1.00 95.62 201 GLU A O 1
ATOM 1579 N N . TRP A 1 202 ? -6.742 1.936 18.750 1.00 94.88 202 TRP A N 1
ATOM 1580 C CA . TRP A 1 202 ? -7.654 2.730 17.932 1.00 94.88 202 TRP A CA 1
ATOM 1581 C C . TRP A 1 202 ? -7.270 4.204 18.038 1.00 94.88 202 TRP A C 1
ATOM 1583 O O . TRP A 1 202 ? -7.301 4.782 19.125 1.00 94.88 202 TRP A O 1
ATOM 1593 N N . VAL A 1 203 ? -6.947 4.825 16.906 1.00 91.81 203 VAL A N 1
ATOM 1594 C CA . VAL A 1 203 ? -6.565 6.237 16.857 1.00 91.81 203 VAL A CA 1
ATOM 1595 C C . VAL A 1 203 ? -7.774 7.109 17.238 1.00 91.81 203 VAL A C 1
ATOM 1597 O O . VAL A 1 203 ? -8.867 6.906 16.695 1.00 91.81 203 VAL A O 1
ATOM 1600 N N . PRO A 1 204 ? -7.615 8.104 18.136 1.00 91.44 204 PRO A N 1
ATOM 1601 C CA . PRO A 1 204 ? -8.693 9.024 18.497 1.00 91.44 204 PRO A CA 1
ATOM 1602 C C . PRO A 1 204 ? -9.328 9.699 17.275 1.00 91.44 204 PRO A C 1
ATOM 1604 O O . PRO A 1 204 ? -8.650 9.966 16.278 1.00 91.44 204 PRO A O 1
ATOM 1607 N N . ALA A 1 205 ? -10.628 9.994 17.342 1.00 87.12 205 ALA A N 1
ATOM 1608 C CA . ALA A 1 205 ? -11.389 10.506 16.199 1.00 87.12 205 ALA A CA 1
ATOM 1609 C C . ALA A 1 205 ? -10.844 11.848 15.685 1.00 87.12 205 ALA A C 1
ATOM 1611 O O . ALA A 1 205 ? -10.750 12.054 14.476 1.00 87.12 205 ALA A O 1
ATOM 1612 N N . GLU A 1 206 ? -10.403 12.724 16.590 1.00 87.38 206 GLU A N 1
ATOM 1613 C CA . GLU A 1 206 ? -9.830 14.031 16.262 1.00 87.38 206 GLU A CA 1
ATOM 1614 C C . GLU A 1 206 ? -8.508 13.880 15.498 1.00 87.38 206 GLU A C 1
ATOM 1616 O O . GLU A 1 206 ? -8.261 14.575 14.510 1.00 87.38 206 GLU A O 1
ATOM 1621 N N . ARG A 1 207 ? -7.665 12.928 15.925 1.00 86.50 207 ARG A N 1
ATOM 1622 C CA . ARG A 1 207 ? -6.396 12.615 15.252 1.00 86.50 207 ARG A CA 1
ATOM 1623 C C . ARG A 1 207 ? -6.651 11.937 13.906 1.00 86.50 207 ARG A C 1
ATOM 1625 O O . ARG A 1 207 ? -6.014 12.296 12.922 1.00 86.50 207 ARG A O 1
ATOM 1632 N N . THR A 1 208 ? -7.631 11.039 13.830 1.00 86.50 208 THR A N 1
ATOM 1633 C CA . THR A 1 208 ? -8.049 10.395 12.575 1.00 86.50 208 THR A CA 1
ATOM 1634 C C . THR A 1 208 ? -8.536 11.421 11.549 1.00 86.50 208 THR A C 1
ATOM 1636 O O . THR A 1 208 ? -8.099 11.394 10.399 1.00 86.50 208 THR A O 1
ATOM 1639 N N . ALA A 1 209 ? -9.381 12.371 11.962 1.00 85.81 209 ALA A N 1
ATOM 1640 C CA . ALA A 1 209 ? -9.869 13.447 11.100 1.00 85.81 209 ALA A CA 1
ATOM 1641 C C . ALA A 1 209 ? -8.720 14.315 10.561 1.00 85.81 209 ALA A C 1
ATOM 1643 O O . ALA A 1 209 ? -8.689 14.634 9.370 1.00 85.81 209 ALA A O 1
ATOM 1644 N N . LEU A 1 210 ? -7.742 14.641 11.416 1.00 85.62 210 LEU A N 1
ATOM 1645 C CA . LEU A 1 210 ? -6.541 15.379 11.021 1.00 85.62 210 LEU A CA 1
ATOM 1646 C C . LEU A 1 210 ? -5.699 14.605 9.994 1.00 85.62 210 LEU A C 1
ATOM 1648 O O . LEU A 1 210 ? -5.258 15.190 9.009 1.00 85.62 210 LEU A O 1
ATOM 1652 N N . MET A 1 211 ? -5.498 13.301 10.206 1.00 83.56 211 MET A N 1
ATOM 1653 C CA . MET A 1 211 ? -4.685 12.448 9.329 1.00 83.56 211 MET A CA 1
ATOM 1654 C C . MET A 1 211 ? -5.337 12.209 7.964 1.00 83.56 211 MET A C 1
ATOM 1656 O O . MET A 1 211 ? -4.649 12.222 6.946 1.00 83.56 211 MET A O 1
ATOM 1660 N N . LEU A 1 212 ? -6.654 11.995 7.932 1.00 83.56 212 LEU A N 1
ATOM 1661 C CA . LEU A 1 212 ? -7.387 11.693 6.700 1.00 83.56 212 LEU A CA 1
ATOM 1662 C C . LEU A 1 212 ? -7.857 12.948 5.950 1.00 83.56 212 LEU A C 1
ATOM 1664 O O . LEU A 1 212 ? -8.329 12.838 4.820 1.00 83.56 212 LEU A O 1
ATOM 1668 N N . GLY A 1 213 ? -7.780 14.133 6.567 1.00 82.88 213 GLY A N 1
ATOM 1669 C CA . GLY A 1 213 ? -8.395 15.352 6.029 1.00 82.88 213 GLY A CA 1
ATOM 1670 C C . GLY A 1 213 ? -9.915 15.220 5.850 1.00 82.88 213 GLY A C 1
ATOM 1671 O O . GLY A 1 213 ? -10.498 15.880 4.990 1.00 82.88 213 GLY A O 1
ATOM 1672 N N . ALA A 1 214 ? -10.545 14.332 6.624 1.00 72.19 214 ALA A N 1
ATOM 1673 C CA . ALA A 1 214 ? -11.926 13.888 6.463 1.00 72.19 214 ALA A CA 1
ATOM 1674 C C . ALA A 1 214 ? -12.693 13.941 7.796 1.00 72.19 214 ALA A C 1
ATOM 1676 O O . ALA A 1 214 ? -12.154 14.323 8.831 1.00 72.19 214 ALA A O 1
ATOM 1677 N N . SER A 1 215 ? -13.984 13.593 7.769 1.00 67.31 215 SER A N 1
ATOM 1678 C CA . SER A 1 215 ? -14.849 13.657 8.956 1.00 67.31 215 SER A CA 1
ATOM 1679 C C . SER A 1 215 ? -14.443 12.660 10.052 1.00 67.31 215 SER A C 1
ATOM 1681 O O . SER A 1 215 ? -13.924 11.587 9.752 1.00 67.31 215 SER A O 1
ATOM 1683 N N . GLU A 1 216 ? -14.789 12.968 11.307 1.00 70.88 216 GLU A N 1
ATOM 1684 C CA . GLU A 1 216 ? -14.551 12.166 12.530 1.00 70.88 216 GLU A CA 1
ATOM 1685 C C . GLU A 1 216 ? -15.200 10.763 12.546 1.00 70.88 216 GLU A C 1
ATOM 1687 O O . GLU A 1 216 ? -15.163 10.064 13.559 1.00 70.88 216 GLU A O 1
ATOM 1692 N N . LYS A 1 217 ? -15.839 10.339 11.451 1.00 82.06 217 LYS A N 1
ATOM 1693 C CA . LYS A 1 217 ? -16.548 9.055 11.371 1.00 82.06 217 LYS A CA 1
ATOM 1694 C C . LYS A 1 217 ? -15.609 7.872 11.154 1.00 82.06 217 LYS A C 1
ATOM 1696 O O . LYS A 1 217 ? -15.883 6.776 11.618 1.00 82.06 217 LYS A O 1
ATOM 1701 N N . HIS A 1 218 ? -14.480 8.081 10.493 1.00 87.69 218 HIS A N 1
ATOM 1702 C CA . HIS A 1 218 ? -13.583 6.977 10.183 1.00 87.69 218 HIS A CA 1
ATOM 1703 C C . HIS A 1 218 ? -12.926 6.397 11.441 1.00 87.69 218 HIS A C 1
ATOM 1705 O O . HIS A 1 218 ? -12.549 7.126 12.361 1.00 87.69 218 HIS A O 1
ATOM 1711 N N . LYS A 1 219 ? -12.775 5.070 11.469 1.00 91.94 219 LYS A N 1
ATOM 1712 C CA . LYS A 1 219 ? -12.033 4.345 12.503 1.00 91.94 219 LYS A CA 1
ATOM 1713 C C . LYS A 1 219 ? -10.702 3.890 11.928 1.00 91.94 219 LYS A C 1
ATOM 1715 O O . LYS A 1 219 ? -10.665 3.195 10.916 1.00 91.94 219 LYS A O 1
ATOM 1720 N N . LEU A 1 220 ? -9.618 4.306 12.571 1.00 92.69 220 LEU A N 1
ATOM 1721 C CA . LEU A 1 220 ? -8.260 3.998 12.148 1.00 92.69 220 LEU A CA 1
ATOM 1722 C C . LEU A 1 220 ? -7.583 3.169 13.240 1.00 92.69 220 LEU A C 1
ATOM 1724 O O . LEU A 1 220 ? -7.494 3.611 14.385 1.00 92.69 220 LEU A O 1
ATOM 1728 N N . LEU A 1 221 ? -7.138 1.967 12.892 1.00 95.12 221 LEU A N 1
ATOM 1729 C CA . LEU A 1 221 ? -6.368 1.093 13.771 1.00 95.12 221 LEU A CA 1
ATOM 1730 C C . LEU A 1 221 ? -4.879 1.329 13.520 1.00 95.12 221 LEU A C 1
ATOM 1732 O O . LEU A 1 221 ? -4.431 1.237 12.376 1.00 95.12 221 LEU A O 1
ATOM 1736 N N . ARG A 1 222 ? -4.118 1.627 14.572 1.00 93.88 222 ARG A N 1
ATOM 1737 C CA . ARG A 1 222 ? -2.658 1.712 14.539 1.00 93.88 222 ARG A CA 1
ATOM 1738 C C . ARG A 1 222 ? -2.072 0.424 15.089 1.00 93.88 222 ARG A C 1
ATOM 1740 O O . ARG A 1 222 ? -2.362 0.044 16.220 1.00 93.88 222 ARG A O 1
ATOM 1747 N N . VAL A 1 223 ? -1.222 -0.201 14.288 1.00 93.94 223 VAL A N 1
ATOM 1748 C CA . VAL A 1 223 ? -0.455 -1.393 14.642 1.00 93.94 223 VAL A CA 1
ATOM 1749 C C . VAL A 1 223 ? 1.021 -1.022 14.603 1.00 93.94 223 VAL A C 1
ATOM 1751 O O . VAL A 1 223 ? 1.474 -0.491 13.589 1.00 93.94 223 VAL A O 1
ATOM 1754 N N . TRP A 1 224 ? 1.749 -1.252 15.692 1.00 92.12 224 TRP A N 1
ATOM 1755 C CA . TRP A 1 224 ? 3.144 -0.837 15.830 1.00 92.12 224 TRP A CA 1
ATOM 1756 C C . TRP A 1 224 ? 4.062 -1.970 16.308 1.00 92.12 224 TRP A C 1
ATOM 1758 O O . TRP A 1 224 ? 3.664 -2.779 17.147 1.00 92.12 224 TRP A O 1
ATOM 1768 N N . TRP A 1 225 ? 5.293 -2.008 15.793 1.00 90.12 225 TRP A N 1
ATOM 1769 C CA . TRP A 1 225 ? 6.338 -2.990 16.102 1.00 90.12 225 TRP A CA 1
ATOM 1770 C C . TRP A 1 225 ? 7.668 -2.293 16.448 1.00 90.12 225 TRP A C 1
ATOM 1772 O O . TRP A 1 225 ? 8.072 -1.371 15.739 1.00 90.12 225 TRP A O 1
ATOM 1782 N N . ASP A 1 226 ? 8.359 -2.770 17.494 1.00 82.06 226 ASP A N 1
ATOM 1783 C CA . ASP A 1 226 ? 9.672 -2.270 17.970 1.00 82.06 226 ASP A CA 1
ATOM 1784 C C . ASP A 1 226 ? 10.856 -3.120 17.485 1.00 82.06 226 ASP A C 1
ATOM 1786 O O . ASP A 1 226 ? 10.765 -4.372 17.542 1.00 82.06 226 ASP A O 1
#

Sequence (226 aa):
MTAINTCPDCGVAIGQLHENECDIERCSACGQQRITCDCTDHDPKNSAWTGVETDVEPVGDDLPEMLAITKEADWKMRDAVDEAVAETFEAIRRHPQDAQFDLLFATGIRNCFDGFEVARDLKQNARLWDGFIFGRFDDDPAITLRDIKHGDWNADTLLILAKDHAPEPTHPLDFVAPIYDSSELDDLWELAAGWCPAELEWVPAERTALMLGASEKHKLLRVWWD

Foldseek 3Di:
DDFDQADPFQGHGAQDFGDPPGQQFAFPPPRHGPNPDPDPPGDRNSRGHHRDRPPPDPDDDPPPPVVVVVVVVVVVVVVVVVVVVVVVVVVVPPPPQNVVLVVLCLDDCDLLAHSVLVSVLCVVVVVFFDHKDWADDPPDQGPPPPPDPPDDDPGFKMKTWTDFPQPDPPDPPPPDQRDGPVVSVVVVQVSLVVSVAPDKDWDQLVVVCVNVVHHSRIIMIMGGGD

Secondary structure (DSSP, 8-state):
----SB-TTT-PBTTSPPPTT-SSPBPTTTSSBGGG---S---GGGGS--S---------S--SSHHHHHHHHHHHHHHHHHHHHHHHHHHHS--HHHHHHHHHHHS-SBTTB-HHHHHHHHHHTTTSEEEEEES--SSS----TTSS-TT-----EEEEEE-------SSTT--PPP---HHHHHHHHHHHHHT--SEEEEPPHHHHHHHHTS-TT--EEEEE--